Protein AF-U2MP42-F1 (afdb_monomer_lite)

Structure (mmCIF, N/CA/C/O backbone):
data_AF-U2MP42-F1
#
_entry.id   AF-U2MP42-F1
#
loop_
_atom_site.group_PDB
_atom_site.id
_atom_site.type_symbol
_atom_site.label_atom_id
_atom_site.label_alt_id
_atom_site.label_comp_id
_atom_site.label_asym_id
_atom_site.label_entity_id
_atom_site.label_seq_id
_atom_site.pdbx_PDB_ins_code
_atom_site.Cartn_x
_atom_site.Cartn_y
_atom_site.Cartn_z
_atom_site.occupancy
_atom_site.B_iso_or_equiv
_atom_site.auth_seq_id
_atom_site.auth_comp_id
_atom_site.auth_asym_id
_atom_site.auth_atom_id
_atom_site.pdbx_PDB_model_num
ATOM 1 N N . MET A 1 1 ? 14.021 7.647 -22.507 1.00 89.12 1 MET A N 1
ATOM 2 C CA . MET A 1 1 ? 13.792 8.432 -21.275 1.00 89.12 1 MET A CA 1
ATOM 3 C C . MET A 1 1 ? 13.560 7.487 -20.103 1.00 89.12 1 MET A C 1
ATOM 5 O O . MET A 1 1 ? 12.948 6.443 -20.308 1.00 89.12 1 MET A O 1
ATOM 9 N N . TYR A 1 2 ? 14.019 7.856 -18.906 1.00 93.12 2 TYR A N 1
ATOM 10 C CA . TYR A 1 2 ? 13.771 7.129 -17.659 1.00 93.12 2 TYR A CA 1
ATOM 11 C C . TYR A 1 2 ? 13.111 8.054 -16.634 1.00 93.12 2 TYR A C 1
ATOM 13 O O . TYR A 1 2 ? 13.477 9.223 -16.531 1.00 93.12 2 TYR A O 1
ATOM 21 N N . TYR A 1 3 ? 12.134 7.522 -15.907 1.00 93.00 3 TYR A N 1
ATOM 22 C CA . TYR A 1 3 ? 11.467 8.142 -14.769 1.00 93.00 3 TYR A CA 1
ATOM 23 C C . TYR A 1 3 ? 11.679 7.237 -13.557 1.00 93.00 3 TYR A C 1
ATOM 25 O O . TYR A 1 3 ? 11.257 6.083 -13.569 1.00 93.00 3 TYR A O 1
ATOM 33 N N . THR A 1 4 ? 12.334 7.746 -12.522 1.00 92.44 4 THR A N 1
ATOM 34 C CA . THR A 1 4 ? 12.726 6.968 -11.336 1.00 92.44 4 THR A CA 1
ATOM 35 C C . THR A 1 4 ? 11.978 7.383 -10.065 1.00 92.44 4 THR A C 1
ATOM 37 O O . THR A 1 4 ? 12.297 6.910 -8.978 1.00 92.44 4 THR A O 1
ATOM 40 N N . GLY A 1 5 ? 10.959 8.239 -10.180 1.00 88.69 5 GLY A N 1
ATOM 41 C CA . GLY A 1 5 ? 10.221 8.756 -9.028 1.00 88.69 5 GLY A CA 1
ATOM 42 C C . GLY A 1 5 ? 10.900 9.959 -8.364 1.00 88.69 5 GLY A C 1
ATOM 43 O O . GLY A 1 5 ? 11.731 10.639 -8.962 1.00 88.69 5 GLY A O 1
ATOM 44 N N . ALA A 1 6 ? 10.502 10.260 -7.126 1.00 82.00 6 ALA A N 1
ATOM 45 C CA . ALA A 1 6 ? 10.862 11.492 -6.414 1.00 82.00 6 ALA A CA 1
ATOM 46 C C . ALA A 1 6 ? 12.107 11.374 -5.509 1.00 82.00 6 ALA A C 1
ATOM 48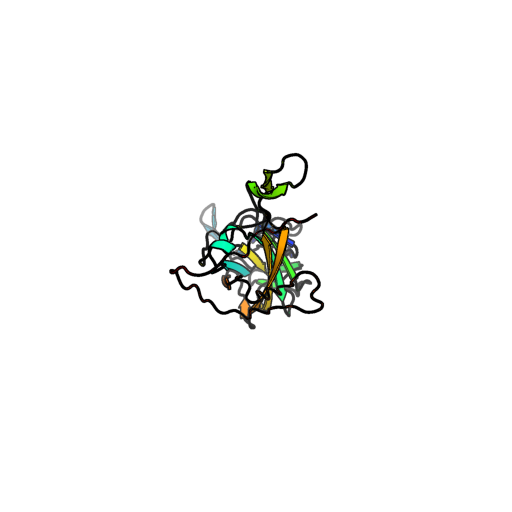 O O . ALA A 1 6 ? 12.610 12.389 -5.038 1.00 82.00 6 ALA A O 1
ATOM 49 N N . ASN A 1 7 ? 12.611 10.160 -5.258 1.00 70.06 7 ASN A N 1
ATOM 50 C CA . ASN A 1 7 ? 13.599 9.883 -4.202 1.00 70.06 7 ASN A CA 1
ATOM 51 C C . ASN A 1 7 ? 14.911 9.264 -4.721 1.00 70.06 7 ASN A C 1
ATOM 53 O O . ASN A 1 7 ? 15.544 8.468 -4.025 1.00 70.06 7 ASN A O 1
ATOM 57 N N . THR A 1 8 ? 15.322 9.583 -5.949 1.00 70.75 8 THR A N 1
ATOM 58 C CA . THR A 1 8 ? 16.456 8.911 -6.606 1.00 70.75 8 THR A CA 1
ATOM 59 C C . THR A 1 8 ? 17.540 9.900 -6.999 1.00 70.75 8 THR A C 1
ATOM 61 O O . THR A 1 8 ? 17.269 10.883 -7.683 1.00 70.75 8 THR A O 1
ATOM 64 N N . THR A 1 9 ? 18.779 9.622 -6.600 1.00 72.00 9 THR A N 1
ATOM 65 C CA . THR A 1 9 ? 19.959 10.433 -6.945 1.00 72.00 9 THR A CA 1
ATOM 66 C C . THR A 1 9 ? 20.636 9.988 -8.245 1.00 72.00 9 THR A C 1
ATOM 68 O O . THR A 1 9 ? 21.455 10.725 -8.786 1.00 72.00 9 THR A O 1
ATOM 71 N N . ASN A 1 10 ? 20.281 8.808 -8.762 1.00 79.38 10 ASN A N 1
ATOM 72 C CA . ASN A 1 10 ? 20.728 8.255 -10.039 1.00 79.38 10 ASN A CA 1
ATOM 73 C C . ASN A 1 10 ? 19.508 8.018 -10.945 1.00 79.38 10 ASN A C 1
ATOM 75 O O . ASN A 1 10 ? 18.503 7.476 -10.493 1.00 79.38 10 ASN A O 1
ATOM 79 N N . GLY A 1 11 ? 19.604 8.394 -12.223 1.00 83.06 11 GLY A N 1
ATOM 80 C CA . GLY A 1 11 ? 18.509 8.306 -13.198 1.00 83.06 11 GLY A CA 1
ATOM 81 C C . GLY A 1 11 ? 18.154 6.890 -13.669 1.00 83.06 11 GLY A C 1
ATOM 82 O O . GLY A 1 11 ? 17.308 6.748 -14.549 1.00 83.06 11 GLY A O 1
ATOM 83 N N . LEU A 1 12 ? 18.799 5.857 -13.118 1.00 91.06 12 LEU A N 1
ATOM 84 C CA . LEU A 1 12 ? 18.556 4.446 -13.437 1.00 91.06 12 LEU A CA 1
ATOM 85 C C . LEU A 1 12 ? 18.279 3.577 -12.207 1.00 91.06 12 LEU A C 1
ATOM 87 O O . LEU A 1 12 ? 18.045 2.385 -12.366 1.00 91.06 12 LEU A O 1
ATOM 91 N N . ASP A 1 13 ? 18.281 4.141 -11.000 1.00 91.31 13 ASP A N 1
ATOM 92 C CA . ASP A 1 13 ? 18.007 3.380 -9.782 1.00 91.31 13 ASP A CA 1
ATOM 93 C C . ASP A 1 13 ? 16.633 3.752 -9.248 1.00 91.31 13 ASP A C 1
ATOM 95 O O . ASP A 1 13 ? 16.300 4.928 -9.131 1.00 91.31 13 ASP A O 1
ATOM 99 N N . VAL A 1 14 ? 15.846 2.748 -8.881 1.00 94.88 14 VAL A N 1
ATOM 100 C CA . VAL A 1 14 ? 14.524 2.913 -8.276 1.00 94.88 14 VAL A CA 1
ATOM 101 C C . VAL A 1 14 ? 14.551 2.282 -6.899 1.00 94.88 14 VAL A C 1
ATOM 103 O O . VAL A 1 14 ? 15.024 1.160 -6.725 1.00 94.88 14 VAL A O 1
ATOM 106 N N . ASN A 1 15 ? 14.021 2.994 -5.911 1.00 95.75 15 ASN A N 1
ATOM 107 C CA . ASN A 1 15 ? 13.827 2.456 -4.575 1.00 95.75 15 ASN A CA 1
ATOM 108 C C . ASN A 1 15 ? 12.333 2.338 -4.279 1.00 95.75 15 ASN A C 1
ATOM 110 O O . ASN A 1 15 ? 11.656 3.347 -4.091 1.00 95.75 15 ASN A O 1
ATOM 114 N N . ILE A 1 16 ? 11.840 1.104 -4.202 1.00 97.94 16 ILE A N 1
ATOM 115 C CA . ILE A 1 16 ? 10.479 0.823 -3.748 1.00 97.94 16 ILE A CA 1
ATOM 116 C C . ILE A 1 16 ? 10.480 0.876 -2.226 1.00 97.94 16 ILE A C 1
ATOM 118 O O . ILE A 1 16 ? 11.173 0.099 -1.565 1.00 97.94 16 ILE A O 1
ATOM 122 N N . ALA A 1 17 ? 9.750 1.843 -1.675 1.00 97.94 17 ALA A N 1
ATOM 123 C CA . ALA A 1 17 ? 9.799 2.165 -0.260 1.00 97.94 17 ALA A CA 1
ATOM 124 C C . ALA A 1 17 ? 9.103 1.088 0.581 1.00 97.94 17 ALA A C 1
ATOM 126 O O . ALA A 1 17 ? 7.985 0.669 0.277 1.00 97.94 17 ALA A O 1
ATOM 127 N N . THR A 1 18 ? 9.746 0.694 1.682 1.00 98.62 18 THR A N 1
ATOM 128 C CA . THR A 1 18 ? 9.149 -0.182 2.703 1.00 98.62 18 THR A CA 1
ATOM 129 C C . THR A 1 18 ? 8.107 0.545 3.543 1.00 98.62 18 THR A C 1
ATOM 131 O O . THR A 1 18 ? 7.174 -0.080 4.030 1.00 98.62 18 THR A O 1
ATOM 134 N N . GLN A 1 19 ? 8.226 1.867 3.675 1.00 98.62 19 GLN A N 1
ATOM 135 C CA . GLN A 1 19 ? 7.255 2.718 4.351 1.00 98.62 19 GLN A CA 1
ATOM 136 C C . GLN A 1 19 ? 6.602 3.636 3.321 1.00 98.62 19 GLN A C 1
ATOM 138 O O . GLN A 1 19 ? 7.251 4.523 2.770 1.00 98.62 19 GLN A O 1
ATOM 143 N N . GLN A 1 20 ? 5.316 3.423 3.073 1.00 98.69 20 GLN A N 1
ATOM 144 C CA . GLN A 1 20 ? 4.499 4.231 2.172 1.00 98.69 20 GLN A CA 1
ATOM 145 C C . GLN A 1 20 ? 3.439 4.965 2.987 1.00 98.69 20 GLN A C 1
ATOM 147 O O . GLN A 1 20 ? 3.010 4.495 4.042 1.00 98.69 20 GLN A O 1
ATOM 152 N N . THR A 1 21 ? 3.026 6.142 2.528 1.00 98.50 21 THR A N 1
ATOM 153 C CA . THR A 1 21 ? 1.978 6.928 3.188 1.00 98.50 21 THR A CA 1
ATOM 154 C C . THR A 1 21 ? 1.025 7.458 2.141 1.00 98.50 21 THR A C 1
ATOM 156 O O . THR A 1 21 ? 1.458 8.140 1.218 1.00 98.50 21 THR A O 1
ATOM 159 N N . GLN A 1 22 ? -0.261 7.169 2.307 1.00 98.56 22 GLN A N 1
ATOM 160 C CA . GLN A 1 22 ? -1.318 7.737 1.485 1.00 98.56 22 GLN A CA 1
ATOM 161 C C . GLN A 1 22 ? -2.112 8.738 2.325 1.00 98.56 22 GLN A C 1
ATOM 163 O O . GLN A 1 22 ? -2.633 8.411 3.394 1.00 98.56 22 GLN A O 1
ATOM 168 N N . GLU A 1 23 ? -2.178 9.973 1.834 1.00 97.25 23 GLU A N 1
ATOM 169 C CA . GLU A 1 23 ? -2.745 11.107 2.571 1.00 97.25 23 GLU A CA 1
ATOM 170 C C . GLU A 1 23 ? -4.276 11.159 2.510 1.00 97.25 23 GLU A C 1
ATOM 172 O O . GLU A 1 23 ? -4.915 11.752 3.376 1.00 97.25 23 GLU A O 1
ATOM 177 N N . LYS A 1 24 ? -4.876 10.573 1.468 1.00 97.38 24 LYS A N 1
ATOM 178 C CA . LYS A 1 24 ? -6.325 10.579 1.238 1.00 97.38 24 LYS A CA 1
ATOM 179 C C . LYS A 1 24 ? -6.783 9.255 0.641 1.00 97.38 24 LYS A C 1
ATOM 181 O O . LYS A 1 24 ? -6.027 8.691 -0.146 1.00 97.38 24 LYS A O 1
ATOM 186 N N . PRO A 1 25 ? -8.000 8.781 0.940 1.00 97.56 25 PRO A N 1
ATOM 187 C CA . PRO A 1 25 ? -8.586 7.658 0.220 1.00 97.56 25 PRO A CA 1
ATOM 188 C C . PRO A 1 25 ? -8.602 7.902 -1.294 1.00 97.56 25 PRO A C 1
ATOM 190 O O . PRO A 1 25 ? -8.750 9.043 -1.733 1.00 97.56 25 PRO A O 1
ATOM 193 N N . ASN A 1 26 ? -8.450 6.832 -2.074 1.00 97.50 26 ASN A N 1
ATOM 194 C CA . ASN A 1 26 ? -8.481 6.857 -3.537 1.00 97.50 26 ASN A CA 1
ATOM 195 C C . ASN A 1 26 ? -7.522 7.889 -4.181 1.00 97.50 26 ASN A C 1
ATOM 197 O O . ASN A 1 26 ? -7.896 8.622 -5.095 1.00 97.50 26 ASN A O 1
ATOM 201 N N . ASP A 1 27 ? -6.288 7.984 -3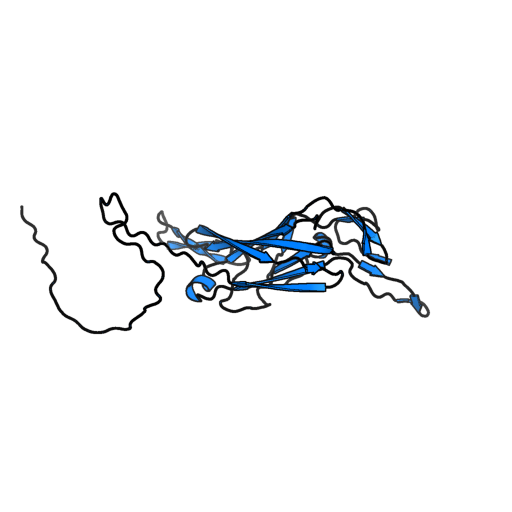.678 1.00 96.56 27 ASP A N 1
ATOM 202 C CA . ASP A 1 27 ? -5.289 8.955 -4.141 1.00 96.56 27 ASP A CA 1
ATOM 203 C C . ASP A 1 27 ? -3.937 8.272 -4.378 1.00 96.56 27 ASP A C 1
ATOM 205 O O . ASP A 1 27 ? -3.483 7.461 -3.572 1.00 96.56 27 ASP A O 1
ATOM 209 N N . THR A 1 28 ? -3.282 8.620 -5.485 1.00 95.69 28 THR A N 1
ATOM 210 C CA . THR A 1 28 ? -2.024 8.004 -5.934 1.00 95.69 28 THR A CA 1
ATOM 211 C C . THR A 1 28 ? -0.830 8.957 -5.858 1.00 95.69 28 THR A C 1
ATOM 213 O O . THR A 1 28 ? 0.248 8.642 -6.358 1.00 95.69 28 THR A O 1
ATOM 216 N N . LYS A 1 29 ? -0.949 10.124 -5.205 1.00 97.06 29 LYS A N 1
ATOM 217 C CA . LYS A 1 29 ? 0.129 11.136 -5.181 1.00 97.06 29 LYS A CA 1
ATOM 218 C C . LYS A 1 29 ? 1.423 10.633 -4.553 1.00 97.06 29 LYS A C 1
ATOM 220 O O . LYS A 1 29 ? 2.499 11.131 -4.874 1.00 97.06 29 LYS A O 1
ATOM 225 N N . HIS A 1 30 ? 1.330 9.640 -3.673 1.00 97.38 30 HIS A N 1
ATOM 226 C CA . HIS A 1 30 ? 2.489 9.024 -3.034 1.00 97.38 30 HIS A CA 1
ATOM 227 C C . HIS A 1 30 ? 3.267 8.071 -3.955 1.00 97.38 30 HIS A C 1
ATOM 229 O O . HIS A 1 30 ? 4.337 7.607 -3.568 1.00 97.38 30 HIS A O 1
ATOM 235 N N . PHE A 1 31 ? 2.775 7.758 -5.158 1.00 97.69 31 PHE A N 1
ATOM 236 C CA . PHE A 1 31 ? 3.388 6.760 -6.043 1.00 97.69 31 PHE A CA 1
ATOM 237 C C . PHE A 1 31 ? 4.842 7.104 -6.359 1.00 97.69 31 PHE A C 1
ATOM 239 O O . PHE A 1 31 ? 5.730 6.278 -6.139 1.00 97.69 31 PHE A O 1
ATOM 246 N N . GLY A 1 32 ? 5.107 8.354 -6.748 1.00 95.81 32 GLY A N 1
ATOM 247 C CA . GLY A 1 32 ? 6.459 8.814 -7.062 1.00 95.81 32 GLY A CA 1
ATOM 248 C C . GLY A 1 32 ? 7.439 8.697 -5.889 1.00 95.81 32 GLY A C 1
ATOM 249 O O . GLY A 1 32 ? 8.608 8.387 -6.102 1.00 95.81 32 GLY A O 1
ATOM 250 N N . THR A 1 33 ? 6.996 8.897 -4.643 1.00 96.56 33 THR A N 1
ATOM 251 C CA . THR A 1 33 ? 7.851 8.718 -3.451 1.00 96.56 33 THR A CA 1
ATOM 252 C C . THR A 1 33 ? 7.938 7.262 -2.991 1.00 96.56 33 THR A C 1
ATOM 254 O O 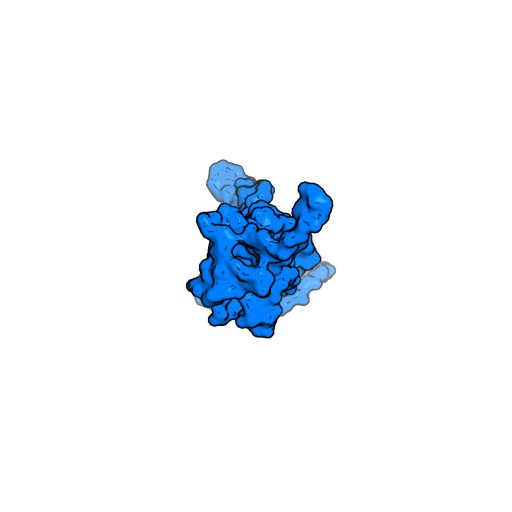. THR A 1 33 ? 8.890 6.898 -2.301 1.00 96.56 33 THR A O 1
ATOM 257 N N . SER A 1 34 ? 6.972 6.431 -3.390 1.00 97.88 34 SER A N 1
ATOM 258 C CA . SER A 1 34 ? 6.838 5.026 -2.989 1.00 97.88 34 SER A CA 1
ATOM 259 C C . SER A 1 34 ? 7.574 4.044 -3.902 1.00 97.88 34 SER A C 1
ATOM 261 O O . SER A 1 34 ? 7.717 2.878 -3.539 1.00 97.88 34 SER A O 1
ATOM 263 N N . GLY A 1 35 ? 8.070 4.504 -5.052 1.00 96.44 35 GLY A N 1
ATOM 264 C CA . GLY A 1 35 ? 8.853 3.696 -5.993 1.00 96.44 35 GLY A CA 1
ATOM 265 C C . GLY A 1 35 ? 8.215 3.520 -7.364 1.00 96.44 35 GLY A C 1
ATOM 266 O O . GLY A 1 35 ? 8.608 2.618 -8.105 1.00 96.44 35 GLY A O 1
ATOM 267 N N . ASP A 1 36 ? 7.227 4.347 -7.707 1.00 97.19 36 ASP A N 1
ATOM 268 C CA . ASP A 1 36 ? 6.755 4.417 -9.079 1.00 97.19 36 ASP A CA 1
ATOM 269 C C . ASP A 1 36 ? 7.878 4.869 -10.015 1.00 97.19 36 ASP A C 1
ATOM 271 O O . ASP A 1 36 ? 8.681 5.750 -9.704 1.00 97.19 36 ASP A O 1
ATOM 275 N N . CYS A 1 37 ? 7.943 4.214 -11.163 1.00 96.12 37 CYS A N 1
ATOM 276 C CA . CYS A 1 37 ? 9.005 4.378 -12.132 1.00 96.12 37 CYS A CA 1
ATOM 277 C C . CYS A 1 37 ? 8.518 3.957 -13.513 1.00 96.12 37 CYS A C 1
ATOM 279 O O . CYS A 1 37 ? 7.562 3.194 -13.646 1.00 96.12 37 CYS A O 1
ATOM 281 N N . GLY A 1 38 ? 9.202 4.418 -14.553 1.00 96.31 38 GLY A N 1
ATOM 282 C CA . GLY A 1 38 ? 8.848 4.106 -15.925 1.00 96.31 38 GLY A CA 1
ATOM 283 C C . GLY A 1 38 ? 9.991 4.337 -16.897 1.00 96.31 38 GLY A C 1
ATOM 284 O O . GLY A 1 38 ? 10.915 5.107 -16.645 1.00 96.31 38 GLY A O 1
ATOM 285 N N . ALA A 1 39 ? 9.911 3.679 -18.043 1.00 95.62 39 ALA A N 1
ATOM 286 C CA . ALA A 1 39 ? 10.860 3.867 -19.128 1.00 95.62 39 ALA A CA 1
ATOM 287 C C . ALA A 1 39 ? 10.107 4.072 -20.442 1.00 95.62 39 ALA A C 1
ATOM 289 O O . ALA A 1 39 ? 9.022 3.523 -20.643 1.00 95.62 39 ALA A O 1
ATOM 290 N N . ALA A 1 40 ? 10.685 4.878 -21.326 1.00 94.94 40 ALA A N 1
ATOM 291 C CA . ALA A 1 40 ? 10.099 5.195 -22.620 1.00 94.94 40 ALA A CA 1
ATOM 292 C C . ALA A 1 40 ? 11.164 5.236 -23.714 1.00 94.94 40 ALA A C 1
ATOM 294 O O . ALA A 1 40 ? 12.276 5.735 -23.495 1.00 94.94 40 ALA A O 1
ATOM 295 N N . ILE A 1 41 ? 10.790 4.781 -24.909 1.00 93.56 41 ILE A N 1
ATOM 296 C CA . ILE A 1 41 ? 11.519 5.089 -26.139 1.00 93.56 41 ILE A CA 1
ATOM 297 C C . ILE A 1 41 ? 11.009 6.445 -26.630 1.00 93.56 41 ILE A C 1
ATOM 299 O O . ILE A 1 41 ? 9.806 6.696 -26.648 1.00 93.56 41 ILE A O 1
ATOM 303 N N . THR A 1 42 ? 11.936 7.341 -26.953 1.00 91.56 42 THR A N 1
ATOM 304 C CA . THR A 1 42 ? 11.632 8.713 -27.364 1.00 91.56 42 THR A CA 1
ATOM 305 C C . THR A 1 42 ? 11.837 8.843 -28.868 1.00 91.56 42 THR A C 1
ATOM 307 O O . THR A 1 42 ? 12.880 8.432 -29.378 1.00 91.56 42 THR A O 1
ATOM 310 N N . HIS A 1 43 ? 10.875 9.440 -29.569 1.00 91.94 43 HIS A N 1
ATOM 311 C CA . HIS A 1 43 ? 10.918 9.650 -31.015 1.00 91.94 43 HIS A CA 1
ATOM 312 C C . HIS A 1 43 ? 10.851 11.145 -31.339 1.00 91.94 43 HIS A C 1
ATOM 314 O O . HIS A 1 43 ? 10.093 11.891 -30.723 1.00 91.94 43 HIS A O 1
ATOM 320 N N . LYS A 1 44 ? 11.659 11.599 -32.302 1.00 93.12 44 LYS A N 1
ATOM 321 C CA . LYS A 1 44 ? 11.615 12.982 -32.792 1.00 93.12 44 LYS A CA 1
ATOM 322 C C . LYS A 1 44 ? 10.479 13.125 -33.805 1.00 93.12 44 LYS A C 1
ATOM 324 O O . LYS A 1 44 ? 10.478 12.424 -34.814 1.00 93.12 44 LYS A O 1
ATOM 329 N N . VAL A 1 45 ? 9.574 14.067 -33.565 1.00 93.88 45 VAL A N 1
ATOM 330 C CA . VAL A 1 45 ? 8.458 14.409 -34.454 1.00 93.88 45 VAL A CA 1
ATOM 331 C C . VAL A 1 45 ? 8.563 15.896 -34.786 1.00 93.88 45 VAL A C 1
ATOM 333 O O . VAL A 1 45 ? 8.273 16.768 -33.967 1.00 93.88 45 VAL A O 1
ATOM 336 N N . GLY A 1 46 ? 9.081 16.205 -35.979 1.00 93.12 46 GLY A N 1
ATOM 337 C CA . GLY A 1 46 ? 9.410 17.579 -36.370 1.00 93.12 46 GLY A CA 1
ATOM 338 C C . GLY A 1 46 ? 10.431 18.217 -35.417 1.00 93.12 46 GLY A C 1
ATOM 339 O O . GLY A 1 46 ? 11.568 17.752 -35.321 1.00 93.12 46 GLY A O 1
ATOM 340 N N . ASN A 1 47 ? 10.013 19.269 -34.705 1.00 93.81 47 ASN A N 1
ATOM 341 C CA . ASN A 1 47 ? 10.821 19.977 -33.699 1.00 93.81 47 ASN A CA 1
ATOM 342 C C . ASN A 1 47 ? 10.524 19.541 -32.251 1.00 93.81 47 ASN A C 1
ATOM 344 O O . ASN A 1 47 ? 11.026 20.162 -31.318 1.00 93.81 47 ASN A O 1
ATOM 348 N N . GLN A 1 48 ? 9.708 18.503 -32.054 1.00 93.31 48 GLN A N 1
ATOM 349 C CA . GLN A 1 48 ? 9.321 17.993 -30.739 1.00 93.31 48 GLN A CA 1
ATOM 350 C C . GLN A 1 48 ? 9.842 16.569 -30.523 1.00 93.31 48 GLN A C 1
ATOM 352 O O . GLN A 1 48 ? 10.237 15.875 -31.465 1.00 93.31 48 GLN A O 1
ATOM 357 N N . PHE A 1 49 ? 9.844 16.140 -29.264 1.00 92.31 49 PHE A N 1
ATOM 358 C CA . PHE A 1 49 ? 10.088 14.758 -28.877 1.00 92.31 49 PHE A CA 1
ATOM 359 C C . PHE A 1 49 ? 8.825 14.196 -28.239 1.00 92.31 49 PHE A C 1
ATOM 361 O O . PHE A 1 49 ? 8.310 14.765 -27.281 1.00 92.31 49 PHE A O 1
ATOM 368 N N . GLU A 1 50 ? 8.366 13.063 -28.750 1.00 94.38 50 GLU A N 1
ATOM 369 C CA . GLU A 1 50 ? 7.233 12.323 -28.213 1.00 94.38 50 GLU A CA 1
ATOM 370 C C . GLU A 1 50 ? 7.729 11.048 -27.535 1.00 94.38 50 GLU A C 1
ATOM 372 O O . GLU A 1 50 ? 8.699 10.414 -27.967 1.00 94.38 50 GLU A O 1
ATOM 377 N N . PHE A 1 51 ? 7.076 10.676 -26.440 1.00 93.56 51 PHE A N 1
ATOM 378 C CA . PHE A 1 51 ? 7.345 9.438 -25.729 1.00 93.56 51 PHE A CA 1
ATOM 379 C C . PHE A 1 51 ? 6.089 8.979 -24.993 1.00 93.56 51 PHE A C 1
ATOM 381 O O . PHE A 1 51 ? 5.300 9.791 -24.516 1.00 93.56 51 PHE A O 1
ATOM 388 N N . GLU A 1 52 ? 5.946 7.666 -24.845 1.00 93.44 52 GLU A N 1
ATOM 389 C CA . GLU A 1 52 ? 4.935 7.066 -23.981 1.00 93.44 52 GLU A CA 1
ATOM 390 C C . GLU A 1 52 ? 5.636 6.408 -22.794 1.00 93.44 52 GLU A C 1
ATOM 392 O O . GLU A 1 52 ? 6.438 5.483 -22.961 1.00 93.44 52 GLU A O 1
ATOM 397 N N . LEU A 1 53 ? 5.361 6.899 -21.586 1.00 93.50 53 LEU A N 1
ATOM 398 C CA . LEU A 1 53 ? 5.946 6.333 -20.380 1.00 93.50 53 LEU A CA 1
ATOM 399 C C . LEU A 1 53 ? 5.253 5.016 -20.027 1.00 93.50 53 LEU A C 1
ATOM 401 O O . LEU A 1 53 ? 4.068 4.995 -19.705 1.00 93.50 53 LEU A O 1
ATOM 405 N N . LYS A 1 54 ? 6.003 3.911 -20.050 1.00 95.56 54 LYS A N 1
ATOM 406 C CA . LYS A 1 54 ? 5.528 2.618 -19.550 1.00 95.56 54 LYS A CA 1
ATOM 407 C C . LYS A 1 54 ? 6.002 2.440 -18.116 1.00 95.56 54 LYS A C 1
ATOM 409 O O . LYS A 1 54 ? 7.211 2.315 -17.893 1.00 95.56 54 LYS A O 1
ATOM 414 N N . HIS A 1 55 ? 5.068 2.406 -17.166 1.00 96.62 55 HIS A N 1
ATOM 415 C CA . HIS A 1 55 ? 5.408 2.162 -15.769 1.00 96.62 55 HIS A CA 1
ATOM 416 C C . HIS A 1 55 ? 6.014 0.768 -15.579 1.00 96.62 55 HIS A C 1
ATOM 418 O O . HIS A 1 55 ? 5.636 -0.191 -16.255 1.00 96.62 55 HIS A O 1
ATOM 424 N N . LYS A 1 56 ? 6.991 0.660 -14.679 1.00 97.56 56 LYS A N 1
ATOM 425 C CA . LYS A 1 56 ? 7.745 -0.573 -14.417 1.00 97.56 56 LYS A CA 1
ATOM 426 C C . LYS A 1 56 ? 7.521 -1.144 -13.016 1.00 97.56 56 LYS A C 1
ATOM 428 O O . LYS A 1 56 ? 7.992 -2.245 -12.754 1.00 97.56 56 LYS A O 1
ATOM 433 N N . ALA A 1 57 ? 6.769 -0.453 -12.161 1.00 97.75 57 ALA A N 1
ATOM 434 C CA . ALA A 1 57 ? 6.291 -0.975 -10.883 1.00 97.75 57 ALA A CA 1
ATOM 435 C C . ALA A 1 57 ? 4.945 -1.715 -11.032 1.00 97.75 57 ALA A C 1
ATOM 437 O O . ALA A 1 57 ? 4.293 -1.631 -12.075 1.00 97.75 57 ALA A O 1
ATOM 438 N N . SER A 1 58 ? 4.538 -2.445 -9.991 1.00 98.62 58 SER A N 1
ATOM 439 C CA . SER A 1 58 ? 3.203 -3.045 -9.859 1.00 98.62 58 SER A CA 1
ATOM 440 C C . SER A 1 58 ? 2.452 -2.380 -8.704 1.00 98.62 58 SER A C 1
ATOM 442 O O . SER A 1 58 ? 3.076 -1.926 -7.745 1.00 98.62 58 SER A O 1
ATOM 444 N N . TYR A 1 59 ? 1.119 -2.356 -8.755 1.00 98.81 59 TYR A N 1
ATOM 445 C CA . TYR A 1 59 ? 0.301 -1.659 -7.760 1.00 98.81 59 TYR A CA 1
ATOM 446 C C . TYR A 1 59 ? -0.765 -2.574 -7.166 1.00 98.81 59 TYR A C 1
ATOM 448 O O . TYR A 1 59 ? -1.415 -3.344 -7.874 1.00 98.81 59 TYR A O 1
ATOM 456 N N . LEU A 1 60 ? -0.970 -2.470 -5.859 1.00 98.88 60 LEU A N 1
ATOM 457 C CA . LEU A 1 60 ? -2.064 -3.117 -5.143 1.00 98.88 60 LEU A CA 1
ATOM 458 C C . LEU A 1 60 ? -3.126 -2.068 -4.815 1.00 98.88 60 LEU A C 1
ATOM 460 O O . LEU A 1 60 ? -2.778 -0.997 -4.327 1.00 98.88 60 LEU A O 1
ATOM 464 N N . CYS A 1 61 ? -4.394 -2.382 -5.066 1.00 98.75 61 CYS A N 1
ATOM 465 C CA . CYS A 1 61 ? -5.553 -1.559 -4.733 1.00 98.75 61 CYS A CA 1
ATOM 466 C C . CYS A 1 61 ? -6.384 -2.297 -3.681 1.00 98.75 61 CYS A C 1
ATOM 468 O O . CYS A 1 61 ? -7.026 -3.308 -3.961 1.00 98.75 61 CYS A O 1
ATOM 470 N N . PHE A 1 62 ? -6.339 -1.839 -2.437 1.00 98.81 62 PHE A N 1
ATOM 471 C CA . PHE A 1 62 ? -7.081 -2.447 -1.343 1.00 98.81 62 PHE A CA 1
ATOM 472 C C . PHE A 1 62 ? -8.469 -1.832 -1.245 1.00 98.81 62 PHE A C 1
ATOM 474 O O . PHE A 1 62 ? -8.611 -0.620 -1.102 1.00 98.81 62 PHE A O 1
ATOM 481 N N . LEU A 1 63 ? -9.477 -2.699 -1.243 1.00 98.06 63 LEU A N 1
ATOM 482 C CA . LEU A 1 63 ? -10.888 -2.345 -1.164 1.00 98.06 63 LEU A CA 1
ATOM 483 C C . LEU A 1 63 ? -11.500 -2.969 0.107 1.00 98.06 63 LEU A C 1
ATOM 485 O O . LEU A 1 63 ? -12.161 -4.017 0.035 1.00 98.06 63 LEU A O 1
ATOM 489 N N . PRO A 1 64 ? -11.208 -2.403 1.296 1.00 96.94 64 PRO A N 1
ATOM 490 C CA . PRO A 1 64 ? -11.723 -2.910 2.561 1.00 96.94 64 PRO A CA 1
ATOM 491 C C . PRO A 1 64 ? -13.208 -2.570 2.740 1.00 96.94 64 PRO A C 1
ATOM 493 O O . PRO A 1 64 ? -13.671 -1.503 2.347 1.00 96.94 64 PRO A O 1
ATOM 496 N N . ARG A 1 65 ? -13.952 -3.466 3.392 1.00 96.50 65 ARG A N 1
ATOM 497 C CA . ARG A 1 65 ? -15.342 -3.239 3.818 1.00 96.50 65 ARG A CA 1
ATOM 498 C C . ARG A 1 65 ? -15.646 -3.922 5.143 1.00 96.50 65 ARG A C 1
ATOM 500 O O . ARG A 1 65 ? -15.045 -4.948 5.447 1.00 96.50 65 ARG A O 1
ATOM 507 N N . ILE A 1 66 ? -16.634 -3.430 5.883 1.00 95.12 66 ILE A N 1
ATOM 508 C CA . ILE A 1 66 ? -17.175 -4.079 7.089 1.00 95.12 66 ILE A CA 1
ATOM 509 C C . ILE A 1 66 ? -18.682 -4.276 6.899 1.00 95.12 66 ILE A C 1
ATOM 511 O O . ILE A 1 66 ? -19.443 -3.324 6.947 1.00 95.12 66 ILE A O 1
ATOM 515 N N . THR A 1 67 ? -19.157 -5.507 6.706 1.00 92.81 67 THR A N 1
ATOM 516 C CA . THR A 1 67 ? -20.580 -5.779 6.410 1.00 92.81 67 THR A CA 1
ATOM 517 C C . THR A 1 67 ? -21.546 -5.328 7.496 1.00 92.81 67 THR A C 1
ATOM 519 O O . THR A 1 67 ? -22.698 -5.034 7.191 1.00 92.81 67 THR A O 1
ATOM 522 N N . ASN A 1 68 ? -21.108 -5.272 8.756 1.00 90.12 68 ASN A N 1
ATOM 523 C CA . ASN A 1 68 ? -21.914 -4.679 9.816 1.00 90.12 68 ASN A CA 1
ATOM 524 C C . ASN A 1 68 ? -21.869 -3.148 9.685 1.00 90.12 68 ASN A C 1
ATOM 526 O O . ASN A 1 68 ? -20.875 -2.525 10.047 1.00 90.12 68 ASN A O 1
ATOM 530 N N . ALA A 1 69 ? -22.950 -2.547 9.184 1.00 90.19 69 ALA A N 1
ATOM 531 C CA . ALA A 1 69 ? -23.010 -1.111 8.915 1.00 90.19 69 ALA A CA 1
ATOM 532 C C . ALA A 1 69 ? -22.791 -0.234 10.162 1.00 90.19 69 ALA A C 1
ATOM 534 O O . ALA A 1 69 ? -22.153 0.809 10.054 1.00 90.19 69 ALA A O 1
ATOM 535 N N . ALA A 1 70 ? -23.264 -0.672 11.334 1.00 87.31 70 ALA A N 1
ATOM 536 C CA . ALA A 1 70 ? -23.073 0.057 12.587 1.00 87.31 70 ALA A CA 1
ATOM 537 C C . ALA A 1 70 ? -21.610 0.029 13.055 1.00 87.31 70 ALA A C 1
ATOM 539 O O . ALA A 1 70 ? -21.129 0.987 13.649 1.00 87.31 70 ALA A O 1
ATOM 540 N N . LEU A 1 71 ? -20.886 -1.058 12.772 1.00 87.81 71 LEU A N 1
ATOM 541 C CA . LEU A 1 71 ? -19.450 -1.118 13.031 1.00 87.81 71 LEU A CA 1
ATOM 542 C C . LEU A 1 71 ? -18.661 -0.309 11.995 1.00 87.81 71 LEU A C 1
ATOM 544 O O . LEU A 1 71 ? -17.728 0.401 12.354 1.00 87.81 71 LEU A O 1
ATOM 548 N N . ALA A 1 72 ? -19.040 -0.405 10.719 1.00 90.56 72 ALA A N 1
ATOM 549 C CA . ALA A 1 72 ? -18.357 0.269 9.618 1.00 90.56 72 ALA A CA 1
ATOM 550 C C . ALA A 1 72 ? -18.263 1.788 9.832 1.00 90.56 72 ALA A C 1
ATOM 552 O O . ALA A 1 72 ? -17.210 2.372 9.603 1.00 90.56 72 ALA A O 1
ATOM 553 N N . SER A 1 73 ? -19.323 2.419 10.351 1.00 89.69 73 SER A N 1
ATOM 554 C CA . SER A 1 73 ? -19.340 3.865 10.609 1.00 89.69 73 SER A CA 1
ATOM 555 C C . SER A 1 73 ? -18.361 4.332 11.691 1.00 89.69 73 SER A C 1
ATOM 557 O O . SER A 1 73 ? -18.073 5.524 11.761 1.00 89.69 73 SER A O 1
ATOM 559 N N . ASN A 1 74 ? -17.866 3.421 12.534 1.00 91.19 74 ASN A N 1
ATOM 560 C CA . ASN A 1 74 ? -17.06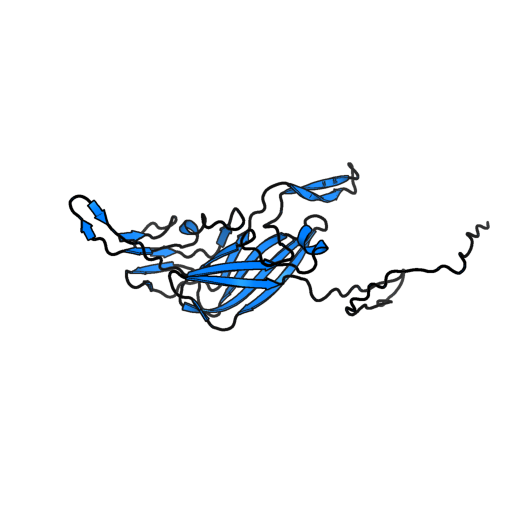9 3.755 13.717 1.00 91.19 74 ASN A CA 1
ATOM 561 C C . ASN A 1 74 ? -15.608 3.311 13.596 1.00 91.19 74 ASN A C 1
ATOM 563 O O . ASN A 1 74 ? -14.791 3.668 14.437 1.00 91.19 74 ASN A O 1
ATOM 567 N N . VAL A 1 75 ? -15.263 2.526 12.576 1.00 95.00 75 VAL A N 1
ATOM 568 C CA . VAL A 1 75 ? -13.952 1.885 12.458 1.00 95.00 75 VAL A CA 1
ATOM 569 C C . VAL A 1 75 ? -13.188 2.437 11.263 1.00 95.00 75 VAL A C 1
ATOM 571 O O . VAL A 1 75 ? -13.713 2.561 10.159 1.00 95.00 75 VAL A O 1
ATOM 574 N N . PHE A 1 76 ? -11.906 2.714 11.482 1.00 97.69 76 PHE A N 1
ATOM 575 C CA . PHE A 1 76 ? -11.020 3.310 10.491 1.00 97.69 76 PHE A CA 1
ATOM 576 C C . PHE A 1 76 ? -9.845 2.388 10.186 1.00 97.69 76 PHE A C 1
ATOM 578 O O . PHE A 1 76 ? -9.276 1.766 11.082 1.00 97.69 76 PHE A O 1
ATOM 585 N N . LEU A 1 77 ? -9.443 2.340 8.918 1.00 98.31 77 LEU A N 1
ATOM 586 C CA . LEU A 1 77 ? -8.232 1.669 8.466 1.00 98.31 77 LEU A CA 1
ATOM 587 C C . LEU A 1 77 ? -7.029 2.580 8.723 1.00 98.31 77 LEU A C 1
ATOM 589 O O . LEU A 1 77 ? -6.913 3.627 8.090 1.00 98.31 77 LEU A O 1
ATOM 593 N N . THR A 1 78 ? -6.124 2.179 9.613 1.00 98.44 78 THR A N 1
ATOM 594 C CA . THR A 1 78 ? -4.976 3.001 10.064 1.00 98.44 78 THR A CA 1
ATOM 595 C C . THR A 1 78 ? -3.664 2.662 9.357 1.00 98.44 78 THR A C 1
ATOM 597 O O . THR A 1 78 ? -2.815 3.530 9.139 1.00 98.44 78 THR A O 1
ATOM 600 N N . LYS A 1 79 ? -3.482 1.387 9.001 1.00 98.44 79 LYS A N 1
ATOM 601 C CA . LYS A 1 79 ? -2.362 0.917 8.185 1.00 98.44 79 LYS A CA 1
ATOM 602 C C . LYS A 1 79 ? -2.659 -0.438 7.550 1.00 98.44 79 LYS A C 1
ATOM 604 O O . LYS A 1 79 ? -3.457 -1.221 8.069 1.00 98.44 79 LYS A O 1
ATOM 609 N N . ILE A 1 80 ? -1.951 -0.728 6.466 1.00 98.88 80 ILE A N 1
ATOM 610 C CA . ILE A 1 80 ? -1.907 -2.038 5.815 1.00 98.88 80 ILE A CA 1
ATOM 611 C C . ILE A 1 80 ? -0.456 -2.506 5.803 1.00 98.88 80 ILE A C 1
ATOM 613 O O . ILE A 1 80 ? 0.418 -1.783 5.328 1.00 98.88 80 ILE A O 1
ATOM 617 N N . VAL A 1 81 ? -0.194 -3.709 6.307 1.00 98.88 81 VAL A N 1
ATOM 618 C CA . VAL A 1 81 ? 1.126 -4.346 6.216 1.00 98.88 81 VAL A CA 1
ATOM 619 C C . VAL A 1 81 ? 1.035 -5.500 5.229 1.00 98.88 81 VAL A C 1
ATOM 621 O O . VAL A 1 81 ? 0.237 -6.415 5.416 1.00 98.88 81 VAL A O 1
ATOM 624 N N . VAL A 1 82 ? 1.840 -5.456 4.170 1.00 98.94 82 VAL A N 1
ATOM 625 C CA . VAL A 1 82 ? 1.928 -6.523 3.169 1.00 98.94 82 VAL A CA 1
ATOM 626 C C . VAL A 1 82 ? 3.249 -7.243 3.330 1.00 98.94 82 VAL A C 1
ATOM 628 O O . VAL A 1 82 ? 4.306 -6.628 3.228 1.00 98.94 82 VAL A O 1
ATOM 631 N N . LYS A 1 83 ? 3.178 -8.556 3.530 1.00 98.81 83 LYS A N 1
ATOM 632 C CA . LYS A 1 83 ? 4.313 -9.478 3.585 1.00 98.81 83 LYS A CA 1
ATOM 633 C C . LYS A 1 83 ? 4.295 -10.382 2.363 1.00 98.81 83 LYS A C 1
ATOM 635 O O . LYS A 1 83 ? 3.228 -10.846 1.960 1.00 98.81 83 LYS A O 1
ATOM 640 N N . SER A 1 84 ? 5.466 -10.673 1.813 1.00 98.62 84 SER A N 1
ATOM 641 C CA . SER A 1 84 ? 5.650 -11.568 0.671 1.00 98.62 84 SER A CA 1
ATOM 642 C C . SER A 1 84 ? 6.646 -12.685 0.982 1.00 98.62 84 SER A C 1
ATOM 644 O O . SER A 1 84 ? 7.505 -12.570 1.857 1.00 98.62 84 SER A O 1
ATOM 646 N N . ASN A 1 85 ? 6.549 -13.791 0.247 1.00 97.94 85 ASN A N 1
ATOM 647 C CA . ASN A 1 85 ? 7.557 -14.851 0.274 1.00 97.94 85 ASN A CA 1
ATOM 648 C C . ASN A 1 85 ? 8.888 -14.425 -0.388 1.00 97.94 85 ASN A C 1
ATOM 650 O O . ASN A 1 85 ? 9.954 -14.926 -0.007 1.00 97.94 85 ASN A O 1
ATOM 654 N N . HIS A 1 86 ? 8.847 -13.461 -1.311 1.00 97.88 86 HIS A N 1
ATOM 655 C CA . HIS A 1 86 ? 10.014 -12.860 -1.966 1.00 97.88 86 HIS A CA 1
ATOM 656 C C . HIS A 1 86 ? 10.121 -11.363 -1.664 1.00 97.88 86 HIS A C 1
ATOM 658 O O . HIS A 1 86 ? 9.230 -10.768 -1.059 1.00 97.88 86 HIS A O 1
ATOM 664 N N . ASN A 1 87 ? 11.240 -10.753 -2.052 1.00 98.62 87 ASN A N 1
ATOM 665 C CA . ASN A 1 87 ? 11.406 -9.314 -1.911 1.00 98.62 87 ASN A CA 1
ATOM 666 C C . ASN A 1 87 ? 10.411 -8.584 -2.827 1.00 98.62 87 ASN A C 1
ATOM 668 O O . ASN A 1 87 ? 10.259 -8.920 -3.998 1.00 98.62 87 ASN A O 1
ATOM 672 N N . ILE A 1 88 ? 9.728 -7.593 -2.263 1.00 98.50 88 ILE A N 1
ATOM 673 C CA . ILE A 1 88 ? 8.737 -6.734 -2.928 1.00 98.50 88 ILE A CA 1
ATOM 674 C C . ILE A 1 88 ? 9.113 -5.251 -2.838 1.00 98.50 88 ILE A C 1
ATOM 676 O O . ILE A 1 88 ? 8.449 -4.412 -3.439 1.00 98.50 88 ILE A O 1
ATOM 680 N N . ALA A 1 89 ? 10.179 -4.924 -2.105 1.00 98.50 89 ALA A N 1
ATOM 681 C CA . ALA A 1 89 ? 10.683 -3.572 -1.901 1.00 98.50 89 ALA A CA 1
ATOM 682 C C . ALA A 1 89 ? 12.220 -3.542 -1.849 1.00 98.50 89 ALA A C 1
ATOM 684 O O . ALA A 1 89 ? 12.887 -4.583 -1.790 1.00 98.50 89 ALA A O 1
ATOM 685 N N . GLY A 1 90 ? 12.774 -2.332 -1.883 1.00 96.75 90 GLY A N 1
ATOM 686 C CA . GLY A 1 90 ? 14.209 -2.074 -1.921 1.00 96.75 90 GLY A CA 1
ATOM 687 C C . GLY A 1 90 ? 14.674 -1.467 -3.239 1.00 96.75 90 GLY A C 1
ATOM 688 O O . GLY A 1 90 ? 13.880 -0.928 -4.013 1.00 96.75 90 GLY A O 1
ATOM 689 N N . LYS A 1 91 ? 15.985 -1.551 -3.476 1.00 95.31 91 LYS A N 1
ATOM 690 C CA . LYS A 1 91 ? 16.642 -0.983 -4.657 1.00 95.31 91 LYS A CA 1
ATOM 691 C C . LYS A 1 91 ? 16.593 -1.937 -5.850 1.00 95.31 91 LYS A C 1
ATOM 693 O O . LYS A 1 91 ? 16.934 -3.111 -5.713 1.00 95.31 91 LYS A O 1
ATOM 698 N N . TYR A 1 92 ? 16.254 -1.391 -7.010 1.00 96.12 92 TYR A N 1
ATOM 699 C CA . TYR A 1 92 ? 16.244 -2.062 -8.306 1.00 96.12 92 TYR A CA 1
ATOM 700 C C . TYR A 1 92 ? 16.871 -1.154 -9.366 1.00 96.12 92 TYR A C 1
ATOM 702 O O . TYR A 1 92 ? 16.725 0.066 -9.304 1.00 96.12 92 TYR A O 1
ATOM 710 N N . GLY A 1 93 ? 17.524 -1.750 -10.360 1.00 96.19 93 GLY A N 1
ATOM 711 C CA . GLY A 1 93 ? 17.913 -1.046 -11.578 1.00 96.19 93 GLY A CA 1
ATOM 712 C C . GLY A 1 93 ? 16.728 -0.949 -12.539 1.00 96.19 93 GLY A C 1
ATOM 713 O O . GLY A 1 93 ? 16.004 -1.927 -12.734 1.00 96.19 93 GLY A O 1
ATOM 714 N N . LEU A 1 94 ? 16.529 0.217 -13.144 1.00 96.62 94 LEU A N 1
ATOM 715 C CA . LEU A 1 94 ? 15.472 0.503 -14.106 1.00 96.62 94 LEU A CA 1
ATOM 716 C C . LEU A 1 94 ? 15.993 0.390 -15.538 1.00 96.62 94 LEU A C 1
ATOM 718 O O . LEU A 1 94 ? 16.920 1.087 -15.946 1.00 96.62 94 LEU A O 1
ATOM 722 N N . TYR A 1 95 ? 15.326 -0.450 -16.322 1.00 95.88 95 TYR A N 1
ATOM 723 C CA . TYR A 1 95 ? 15.637 -0.696 -17.722 1.00 95.88 95 TYR A CA 1
ATOM 724 C C . TYR A 1 95 ? 14.383 -0.566 -18.593 1.00 95.88 95 TYR A C 1
ATOM 726 O O . TYR A 1 95 ? 13.248 -0.536 -18.108 1.00 95.88 95 TYR A O 1
ATOM 734 N N . LEU A 1 96 ? 14.583 -0.497 -19.913 1.00 94.50 96 LEU A N 1
ATOM 735 C CA . LEU A 1 96 ? 13.484 -0.453 -20.884 1.00 94.50 96 LEU A CA 1
ATOM 736 C C . LEU A 1 96 ? 12.556 -1.671 -20.781 1.00 94.50 96 LEU A C 1
ATOM 738 O O . LEU A 1 96 ? 11.349 -1.535 -20.985 1.00 94.50 96 LEU A O 1
ATOM 742 N N . ASP A 1 97 ? 13.092 -2.845 -20.448 1.00 94.50 97 ASP A N 1
ATOM 743 C CA . ASP A 1 97 ? 12.331 -4.085 -20.294 1.00 94.50 97 ASP A CA 1
ATOM 744 C C . ASP A 1 97 ? 11.699 -4.225 -18.900 1.00 94.50 97 ASP A C 1
ATOM 746 O O . ASP A 1 97 ? 10.578 -4.718 -18.803 1.00 94.50 97 ASP A O 1
ATOM 750 N N . GLY A 1 98 ? 12.306 -3.685 -17.840 1.00 95.75 98 GLY A N 1
ATOM 751 C CA . GLY A 1 98 ? 11.709 -3.695 -16.503 1.00 95.75 98 GLY A CA 1
ATOM 752 C C . GLY A 1 98 ? 12.662 -3.324 -15.375 1.00 95.75 98 GLY A C 1
ATOM 753 O O . GLY A 1 98 ? 13.764 -2.827 -15.605 1.00 95.75 98 GLY A O 1
ATOM 754 N N . LEU A 1 99 ? 12.214 -3.576 -14.145 1.00 96.75 99 LEU A N 1
ATOM 755 C CA . LEU A 1 99 ? 13.066 -3.522 -12.961 1.00 96.75 99 LEU A CA 1
ATOM 756 C C . LEU A 1 99 ? 13.909 -4.799 -12.867 1.00 96.75 99 LEU A C 1
ATOM 758 O O . LEU A 1 99 ? 13.399 -5.895 -13.093 1.00 96.75 99 LEU A O 1
ATOM 762 N N . LYS A 1 100 ? 15.195 -4.655 -12.534 1.00 96.12 100 LYS A N 1
ATOM 763 C CA . LYS A 1 100 ? 16.140 -5.766 -12.347 1.00 96.12 100 LYS A CA 1
ATOM 764 C C . LYS A 1 100 ? 16.858 -5.652 -11.009 1.00 96.12 100 LYS A C 1
ATOM 766 O O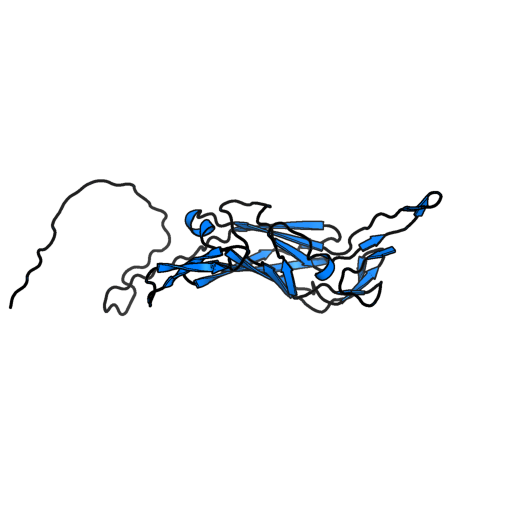 . LYS A 1 100 ? 17.125 -4.552 -10.528 1.00 96.12 100 LYS A O 1
ATOM 771 N N . GLY A 1 101 ? 17.207 -6.800 -10.444 1.00 94.75 101 GLY A N 1
ATOM 772 C CA . GLY A 1 101 ? 17.793 -6.920 -9.113 1.00 94.75 101 GLY A CA 1
ATOM 773 C C . GLY A 1 101 ? 16.838 -7.602 -8.141 1.00 94.75 101 GLY A C 1
ATOM 774 O O . GLY A 1 101 ? 15.670 -7.822 -8.446 1.00 94.75 101 GLY A O 1
ATOM 775 N N . GLU A 1 102 ? 17.361 -7.940 -6.970 1.00 92.81 102 GLU A N 1
ATOM 776 C CA . GLU A 1 102 ? 16.654 -8.776 -5.998 1.00 92.81 102 GLU A CA 1
ATOM 777 C C . GLU A 1 102 ? 15.836 -7.968 -4.986 1.00 92.81 102 GLU A C 1
ATOM 779 O O . GLU A 1 102 ? 15.111 -8.557 -4.192 1.00 92.81 102 GLU A O 1
ATOM 784 N N . GLY A 1 103 ? 15.980 -6.639 -4.936 1.00 95.25 103 GLY A N 1
ATOM 785 C CA . GLY A 1 103 ? 15.512 -5.856 -3.792 1.00 95.25 103 GLY A CA 1
ATOM 786 C C . GLY A 1 103 ? 16.121 -6.352 -2.474 1.00 95.25 103 GLY A C 1
ATOM 787 O O . GLY A 1 103 ? 17.090 -7.111 -2.452 1.00 95.25 103 GLY A O 1
ATOM 788 N N . ASN A 1 104 ? 15.573 -5.911 -1.344 1.00 96.88 104 ASN A N 1
ATOM 789 C CA . ASN A 1 104 ? 16.074 -6.334 -0.030 1.00 96.88 104 ASN A CA 1
ATOM 790 C C . ASN A 1 104 ? 15.007 -6.434 1.066 1.00 96.88 104 ASN A C 1
ATOM 792 O O . ASN A 1 104 ? 15.350 -6.725 2.211 1.00 96.88 104 ASN A O 1
ATOM 796 N N . ALA A 1 105 ? 13.734 -6.194 0.746 1.00 98.38 105 ALA A N 1
ATOM 797 C CA . ALA A 1 105 ? 12.664 -6.200 1.731 1.00 98.38 105 ALA A CA 1
ATOM 798 C C . ALA A 1 105 ? 11.451 -6.994 1.249 1.00 98.38 105 ALA A C 1
ATOM 800 O O . ALA A 1 105 ? 10.974 -6.821 0.126 1.00 98.38 105 ALA A O 1
ATOM 801 N N . LYS A 1 106 ? 10.930 -7.839 2.141 1.00 98.75 106 LYS A N 1
ATOM 802 C CA . LYS A 1 106 ? 9.745 -8.685 1.928 1.00 98.75 106 LYS A CA 1
ATOM 803 C C . LYS A 1 106 ? 8.474 -8.122 2.559 1.00 98.75 106 LYS A C 1
ATOM 805 O O . LYS A 1 106 ? 7.431 -8.764 2.498 1.00 98.75 106 LYS A O 1
ATOM 810 N N . GLU A 1 107 ? 8.568 -6.959 3.193 1.00 98.81 107 GLU A N 1
ATOM 811 C CA . GLU A 1 107 ? 7.472 -6.325 3.915 1.00 98.81 107 GLU A CA 1
ATOM 812 C C . GLU A 1 107 ? 7.382 -4.845 3.542 1.00 98.81 107 GLU A C 1
ATOM 814 O O . GLU A 1 107 ? 8.404 -4.163 3.429 1.00 98.81 107 GLU A O 1
ATOM 819 N N . ILE A 1 108 ? 6.155 -4.364 3.352 1.00 98.94 108 ILE A N 1
ATOM 820 C CA . ILE A 1 108 ? 5.840 -2.952 3.148 1.00 98.94 108 ILE A CA 1
ATOM 821 C C . ILE A 1 108 ? 4.703 -2.572 4.092 1.00 98.94 108 ILE A C 1
ATOM 823 O O . ILE A 1 108 ? 3.678 -3.251 4.150 1.00 98.94 108 ILE A O 1
ATOM 827 N N . THR A 1 109 ? 4.862 -1.457 4.798 1.00 98.94 109 THR A N 1
ATOM 828 C CA . THR A 1 109 ? 3.792 -0.811 5.557 1.00 98.94 109 THR A CA 1
ATOM 829 C C . THR A 1 109 ? 3.269 0.393 4.785 1.00 98.94 109 THR A C 1
ATOM 831 O O . THR A 1 109 ? 4.005 1.343 4.525 1.00 98.94 109 THR A O 1
ATOM 834 N N . LEU A 1 110 ? 1.974 0.386 4.483 1.00 98.88 110 LEU A N 1
ATOM 835 C CA . LEU A 1 110 ? 1.227 1.553 4.034 1.00 98.88 110 LEU A CA 1
ATOM 836 C C . LEU A 1 110 ? 0.517 2.186 5.231 1.00 98.88 110 LEU A C 1
ATOM 838 O O . LEU A 1 110 ? -0.358 1.570 5.835 1.00 98.88 110 LEU A O 1
ATOM 842 N N . THR A 1 111 ? 0.873 3.423 5.556 1.00 98.81 111 THR A N 1
ATOM 843 C CA . THR A 1 111 ? 0.132 4.249 6.516 1.00 98.81 111 THR A CA 1
ATOM 844 C C . THR A 1 111 ? -0.986 4.987 5.790 1.00 98.81 111 THR A C 1
ATOM 846 O O . THR A 1 111 ? -0.736 5.652 4.785 1.00 98.81 111 THR A O 1
ATOM 849 N N . THR A 1 112 ? -2.205 4.908 6.312 1.00 98.50 112 THR A N 1
ATOM 850 C CA . THR A 1 112 ? -3.376 5.617 5.784 1.00 98.50 112 THR A CA 1
ATOM 851 C C . THR A 1 112 ? -3.699 6.782 6.708 1.00 98.50 112 THR A C 1
ATOM 853 O O . THR A 1 112 ? -4.049 6.590 7.871 1.00 98.50 112 THR A O 1
ATOM 856 N N . LYS A 1 113 ? -3.528 8.018 6.232 1.00 97.56 113 LYS A N 1
ATOM 857 C CA . LYS A 1 113 ? -3.734 9.207 7.068 1.00 97.56 113 LYS A CA 1
ATOM 858 C C . LYS A 1 113 ? -5.211 9.553 7.150 1.00 97.56 113 LYS A C 1
ATOM 860 O O . LYS A 1 113 ? -5.863 9.786 6.138 1.00 97.56 113 LYS A O 1
ATOM 865 N N . GLY A 1 114 ? -5.742 9.610 8.365 1.00 94.44 114 GLY A N 1
ATOM 866 C CA . GLY A 1 114 ? -7.069 10.166 8.566 1.00 94.44 114 GLY A CA 1
ATOM 867 C C . GLY A 1 114 ? -7.058 11.687 8.457 1.00 94.44 114 GLY A C 1
ATOM 868 O O . GLY A 1 114 ? -6.069 12.358 8.760 1.00 94.44 114 GLY A O 1
ATOM 869 N N . SER A 1 115 ? -8.184 12.231 8.013 1.00 92.06 115 SER A N 1
ATOM 870 C CA . SER A 1 115 ? -8.405 13.666 7.869 1.00 92.06 115 SER A CA 1
ATOM 871 C C . SER A 1 115 ? -9.726 14.059 8.514 1.00 92.06 115 SER A C 1
ATOM 873 O O . SER A 1 115 ? -10.696 13.308 8.432 1.00 92.06 115 SER A O 1
ATOM 875 N N . GLY A 1 116 ? -9.782 15.258 9.089 1.00 94.94 116 GLY A N 1
ATOM 876 C CA . GLY A 1 116 ? -10.976 15.746 9.775 1.00 94.94 116 GLY A CA 1
ATOM 877 C C . GLY A 1 116 ? -11.086 15.249 11.215 1.00 94.94 116 GLY A C 1
ATOM 878 O O . GLY A 1 116 ? -10.203 14.563 11.731 1.00 94.94 116 GLY A O 1
ATOM 879 N N . GLN A 1 117 ? -12.163 15.668 11.870 1.00 96.69 117 GLN A N 1
ATOM 880 C CA . GLN A 1 117 ? -12.455 15.380 13.269 1.00 96.69 117 GLN A CA 1
ATOM 881 C C . GLN A 1 117 ? -13.592 14.361 13.376 1.00 96.69 117 GLN A C 1
ATOM 883 O O . GLN A 1 117 ? -14.563 14.437 12.625 1.00 96.69 117 GLN A O 1
ATOM 888 N N . VAL A 1 118 ? -13.464 13.420 14.307 1.00 96.31 118 VAL A N 1
ATOM 889 C CA . VAL A 1 118 ? -14.423 12.342 14.581 1.00 96.31 118 VAL A CA 1
ATOM 890 C C . VAL A 1 118 ? -14.638 12.199 16.091 1.00 96.31 118 VAL A C 1
ATOM 892 O O . VAL A 1 118 ? -13.783 12.640 16.868 1.00 96.31 118 VAL A O 1
ATOM 895 N N . PRO A 1 119 ? -15.745 11.579 16.538 1.00 96.19 119 PRO A N 1
ATOM 896 C CA . PRO A 1 119 ? -15.935 11.266 17.950 1.00 96.19 119 PRO A CA 1
ATOM 897 C C . PRO A 1 119 ? -14.754 10.463 18.521 1.00 96.19 119 PRO A C 1
ATOM 899 O O . PRO A 1 119 ? -14.311 9.473 17.941 1.00 96.19 119 PRO A O 1
ATOM 902 N N . GLY A 1 120 ? -14.218 10.931 19.646 1.00 95.06 120 GLY A N 1
ATOM 903 C CA . GLY A 1 120 ? -13.158 10.285 20.419 1.00 95.06 120 GLY A CA 1
ATOM 904 C C . GLY A 1 120 ? -13.699 9.532 21.638 1.00 95.06 120 GLY A C 1
ATOM 905 O O . GLY A 1 120 ? -14.860 9.149 21.658 1.00 95.06 120 GLY A O 1
ATOM 906 N N . PRO A 1 121 ? -12.901 9.292 22.684 1.00 95.12 121 PRO A N 1
ATOM 907 C CA . PRO A 1 121 ? -13.398 8.709 23.931 1.00 95.12 121 PRO A CA 1
ATOM 908 C C . PRO A 1 121 ? -14.322 9.651 24.705 1.00 95.12 121 PRO A C 1
ATOM 910 O O . PRO A 1 121 ? -14.242 10.873 24.563 1.00 95.12 121 PRO A O 1
ATOM 913 N N . TRP A 1 122 ? -15.171 9.094 25.565 1.00 94.06 122 TRP A N 1
ATOM 914 C CA . TRP A 1 122 ? -15.891 9.889 26.559 1.00 94.06 122 TRP A CA 1
ATOM 915 C C . TRP A 1 122 ? -14.916 10.399 27.627 1.00 94.06 122 TRP A C 1
ATOM 917 O O . TRP A 1 122 ? -14.200 9.603 28.237 1.00 94.06 122 TRP A O 1
ATOM 927 N N . ASP A 1 123 ? -14.880 11.710 27.871 1.00 91.56 123 ASP A N 1
ATOM 928 C CA . ASP A 1 123 ? -14.095 12.277 28.968 1.00 91.56 123 ASP A CA 1
ATOM 929 C C . ASP A 1 123 ? -14.801 11.992 30.298 1.00 91.56 123 ASP A C 1
ATOM 931 O O . ASP A 1 123 ? -15.839 12.575 30.602 1.00 91.56 123 ASP A O 1
ATOM 935 N N . THR A 1 124 ? -14.245 11.098 31.114 1.00 89.19 124 THR A N 1
ATOM 936 C CA . THR A 1 124 ? -14.767 10.806 32.460 1.00 89.19 124 THR A CA 1
ATOM 937 C C . THR A 1 124 ? -14.339 11.835 33.509 1.00 89.19 124 THR A C 1
ATOM 939 O O . THR A 1 124 ? -14.779 11.756 34.655 1.00 89.19 124 THR A O 1
ATOM 942 N N . GLY A 1 125 ? -13.455 12.765 33.144 1.00 87.44 125 GLY A N 1
ATOM 943 C CA . GLY A 1 125 ? -12.906 13.795 34.008 1.00 87.44 125 GLY A CA 1
ATOM 944 C C . GLY A 1 125 ? -13.727 15.080 33.976 1.00 87.44 125 GLY A C 1
ATOM 945 O O . GLY A 1 125 ? -14.899 15.113 34.353 1.00 87.44 125 GLY A O 1
ATOM 946 N N . SER A 1 126 ? -13.067 16.172 33.599 1.00 75.50 126 SER A N 1
ATOM 947 C CA . SER A 1 126 ? -13.544 17.528 33.867 1.00 75.50 126 SER A CA 1
ATOM 948 C C . SER A 1 126 ? -14.736 17.943 33.015 1.00 75.50 126 SER A C 1
ATOM 950 O O . SER A 1 126 ? -15.598 18.662 33.514 1.00 75.50 126 SER A O 1
ATOM 952 N N . THR A 1 127 ? -14.803 17.517 31.752 1.00 85.81 127 THR A N 1
ATOM 953 C CA . THR A 1 127 ? -15.861 17.990 30.849 1.00 85.81 127 THR A CA 1
ATOM 954 C C . THR A 1 127 ? -17.084 17.086 30.839 1.00 85.81 127 THR A C 1
ATOM 956 O O . THR A 1 127 ? -18.162 17.566 30.498 1.00 85.81 127 THR A O 1
ATOM 959 N N . LYS A 1 128 ? -16.940 15.811 31.240 1.00 90.56 128 LYS A N 1
ATOM 960 C CA . LYS A 1 128 ? -18.020 14.807 31.234 1.00 90.56 128 LYS A CA 1
ATOM 961 C C . LYS A 1 128 ? -18.776 14.776 29.903 1.00 90.56 128 LYS A C 1
ATOM 963 O O . LYS A 1 128 ? -20.002 14.740 29.899 1.00 90.56 128 LYS A O 1
ATOM 968 N N . ASN A 1 129 ? -18.040 14.843 28.795 1.00 93.25 129 ASN A N 1
ATOM 969 C CA . ASN A 1 129 ? -18.583 14.967 27.448 1.00 93.25 129 ASN A CA 1
ATOM 970 C C . ASN A 1 129 ? -17.822 14.091 26.447 1.00 93.25 129 ASN A C 1
ATOM 972 O O . ASN A 1 129 ? -16.695 13.650 26.677 1.00 93.25 129 ASN A O 1
ATOM 976 N N . GLN A 1 130 ? -18.449 13.883 25.292 1.00 94.12 130 GLN A N 1
ATOM 977 C CA . GLN A 1 130 ? -17.855 13.221 24.140 1.00 94.12 130 GLN A CA 1
ATOM 978 C C . GLN A 1 130 ? -16.691 14.060 23.585 1.00 94.12 130 GLN A C 1
ATOM 980 O O . GLN A 1 130 ? -16.896 15.201 23.170 1.00 94.12 130 GLN A O 1
ATOM 985 N N . THR A 1 131 ? -15.472 13.511 23.555 1.00 95.56 131 THR A N 1
ATOM 986 C CA . THR A 1 131 ? -14.327 14.213 22.948 1.00 95.56 131 THR A CA 1
ATOM 987 C C . THR A 1 131 ? -14.374 14.151 21.421 1.00 95.56 131 THR A C 1
ATOM 989 O O . THR A 1 131 ? -15.079 13.320 20.841 1.00 95.56 131 THR A O 1
ATOM 992 N N . SER A 1 132 ? -13.593 15.020 20.778 1.00 96.25 132 SER A N 1
ATOM 993 C CA . SER A 1 132 ? -13.318 15.016 19.341 1.00 96.25 132 SER A CA 1
ATOM 994 C C . SER A 1 132 ? -11.833 14.748 19.118 1.00 96.25 132 SER A C 1
ATOM 996 O O . SER A 1 132 ? -10.990 15.342 19.792 1.00 96.25 132 SER A O 1
ATOM 998 N N . VAL A 1 133 ? -11.509 13.865 18.178 1.00 96.25 133 VAL A N 1
ATOM 999 C CA . VAL A 1 133 ? -10.132 13.523 17.802 1.00 96.25 133 VAL A CA 1
ATOM 1000 C C . VAL A 1 133 ? -9.970 13.572 16.291 1.00 96.25 133 VAL A C 1
ATOM 1002 O O . VAL A 1 133 ? -10.932 13.410 15.544 1.00 96.25 133 VAL A O 1
ATOM 1005 N N . THR A 1 134 ? -8.740 13.746 15.816 1.00 96.75 134 THR A N 1
ATOM 1006 C CA . THR A 1 134 ? -8.445 13.547 14.393 1.00 96.75 134 THR A CA 1
ATOM 1007 C C . THR A 1 134 ? -8.743 12.100 14.006 1.00 96.75 134 THR A C 1
ATOM 1009 O O . THR A 1 134 ? -8.391 11.184 14.755 1.00 96.75 134 THR A O 1
ATOM 1012 N N . ALA A 1 135 ? -9.368 11.889 12.845 1.00 97.12 135 ALA A N 1
ATOM 1013 C CA . ALA A 1 135 ? -9.592 10.544 12.321 1.00 97.12 135 ALA A CA 1
ATOM 1014 C C . ALA A 1 135 ? -8.263 9.760 12.297 1.00 97.12 135 ALA A C 1
ATOM 1016 O O . ALA A 1 135 ? -7.260 10.280 11.800 1.00 97.12 135 ALA A O 1
ATOM 1017 N N . PRO A 1 136 ? -8.213 8.527 12.832 1.00 97.31 136 PRO A N 1
ATOM 1018 C CA . PRO A 1 136 ? -6.954 7.793 12.951 1.00 97.31 136 PRO A CA 1
ATOM 1019 C C . PRO A 1 136 ? -6.507 7.167 11.621 1.00 97.31 136 PRO A C 1
ATOM 1021 O O . PRO A 1 136 ? -5.371 6.711 11.509 1.00 97.31 136 PRO A O 1
ATOM 1024 N N . GLY A 1 137 ? -7.381 7.147 10.611 1.00 98.00 137 GLY A N 1
ATOM 1025 C CA . GLY A 1 137 ? -7.117 6.534 9.319 1.00 98.00 137 GLY A CA 1
ATOM 1026 C C . GLY A 1 137 ? -8.227 6.778 8.299 1.00 98.00 137 GLY A C 1
ATOM 1027 O O . GLY A 1 137 ? -9.033 7.695 8.456 1.00 98.00 137 GLY A O 1
ATOM 1028 N N . PHE A 1 138 ? -8.273 5.958 7.253 1.00 98.06 138 PHE A N 1
ATOM 1029 C CA . PHE A 1 138 ? -9.315 6.026 6.228 1.00 98.06 138 PHE A CA 1
ATOM 1030 C C . PHE A 1 138 ? -10.638 5.440 6.739 1.00 98.06 138 PHE A C 1
ATOM 1032 O O . PHE A 1 138 ? -10.612 4.441 7.463 1.00 98.06 138 PHE A O 1
ATOM 1039 N N . PRO A 1 139 ? -11.793 6.021 6.368 1.00 95.69 139 PRO A N 1
ATOM 1040 C CA . PRO A 1 139 ? -13.090 5.432 6.681 1.00 95.69 139 PRO A CA 1
ATOM 1041 C C . PRO A 1 139 ? -13.273 4.090 5.955 1.00 95.69 139 PRO A C 1
ATOM 1043 O O . PRO A 1 139 ? -12.688 3.861 4.895 1.00 95.69 139 PRO A O 1
ATOM 1046 N N . ILE A 1 140 ? -14.100 3.205 6.515 1.00 95.44 140 ILE A N 1
ATOM 1047 C CA . ILE A 1 140 ? -14.448 1.918 5.903 1.00 95.44 140 ILE A CA 1
ATOM 1048 C C . ILE A 1 140 ? -15.964 1.859 5.687 1.00 95.44 140 ILE A C 1
ATOM 1050 O O . ILE A 1 140 ? -16.746 2.062 6.609 1.00 95.44 140 ILE A O 1
ATOM 1054 N N . SER A 1 141 ? -16.398 1.550 4.466 1.00 94.25 141 SER A N 1
ATOM 1055 C CA . SER A 1 141 ? -17.814 1.400 4.113 1.00 94.25 141 SER A CA 1
ATOM 1056 C C . SER A 1 141 ? -18.347 -0.008 4.393 1.00 94.25 141 SER A C 1
ATOM 1058 O O . SER A 1 141 ? -17.598 -0.978 4.553 1.00 94.25 141 SER A O 1
ATOM 1060 N N . SER A 1 142 ? -19.676 -0.146 4.404 1.00 94.56 142 SER A N 1
ATOM 1061 C CA . SER A 1 142 ? -20.332 -1.452 4.546 1.00 94.56 142 SER A CA 1
ATOM 1062 C C . SER A 1 142 ? -20.346 -2.303 3.274 1.00 94.56 142 SER A C 1
ATOM 1064 O O . SER A 1 142 ? -20.569 -3.516 3.317 1.00 94.56 142 SER A O 1
ATOM 1066 N N . TYR A 1 143 ? -20.026 -1.680 2.147 1.00 93.75 143 TYR A N 1
ATOM 1067 C CA . TYR A 1 143 ? -19.877 -2.274 0.827 1.00 93.75 143 TYR A CA 1
ATOM 1068 C C . TYR A 1 143 ? -18.487 -1.964 0.264 1.00 93.75 143 TYR A C 1
ATOM 1070 O O . TYR A 1 143 ? -17.764 -1.119 0.790 1.00 93.75 143 TYR A O 1
ATOM 1078 N N . THR A 1 144 ? -18.100 -2.679 -0.790 1.00 93.69 144 THR A N 1
ATOM 1079 C CA . THR A 1 144 ? -16.858 -2.408 -1.519 1.00 93.69 144 THR A CA 1
ATOM 1080 C C . THR A 1 144 ? -16.995 -1.088 -2.271 1.00 93.69 144 THR A C 1
ATOM 1082 O O . THR A 1 144 ? -17.869 -0.976 -3.127 1.00 93.69 144 THR A O 1
ATOM 1085 N N . ASP A 1 145 ? -16.131 -0.121 -1.970 1.00 92.62 145 ASP A N 1
ATOM 1086 C CA . ASP A 1 145 ? -16.150 1.206 -2.583 1.00 92.62 145 ASP A CA 1
ATOM 1087 C C . ASP A 1 145 ? -14.730 1.663 -2.926 1.00 92.62 145 ASP A C 1
ATOM 1089 O O . ASP A 1 145 ? -13.844 1.675 -2.068 1.00 92.62 145 ASP A O 1
ATOM 1093 N N . VAL A 1 146 ? -14.520 2.058 -4.182 1.00 94.19 146 VAL A N 1
ATOM 1094 C CA . VAL A 1 146 ? -13.241 2.601 -4.650 1.00 94.19 146 VAL A CA 1
ATOM 1095 C C . VAL A 1 146 ? -12.937 3.957 -4.019 1.00 94.19 146 VAL A C 1
ATOM 1097 O O . VAL A 1 146 ? -11.771 4.296 -3.858 1.00 94.19 146 VAL A O 1
ATOM 1100 N N . ALA A 1 147 ? -13.949 4.712 -3.578 1.00 94.81 147 ALA A N 1
ATOM 1101 C CA . ALA A 1 147 ? -13.735 5.974 -2.875 1.00 94.81 147 ALA A CA 1
ATOM 1102 C C . ALA A 1 147 ? -12.942 5.793 -1.568 1.00 94.81 147 ALA A C 1
ATOM 1104 O O . ALA A 1 147 ? -12.270 6.724 -1.139 1.00 94.81 147 ALA A O 1
ATOM 1105 N N . ASN A 1 148 ? -12.963 4.589 -0.982 1.00 94.44 148 ASN A N 1
ATOM 1106 C CA . ASN A 1 148 ? -12.220 4.231 0.228 1.00 94.44 148 ASN A CA 1
ATOM 1107 C C . ASN A 1 148 ? -10.925 3.449 -0.067 1.00 94.44 148 ASN A C 1
ATOM 1109 O O . ASN A 1 148 ? -10.334 2.861 0.842 1.00 94.44 148 ASN A O 1
ATOM 1113 N N . ALA A 1 149 ? -10.484 3.411 -1.330 1.00 97.56 149 ALA A N 1
ATOM 1114 C CA . ALA A 1 149 ? -9.342 2.609 -1.743 1.00 97.56 149 ALA A CA 1
ATOM 1115 C C . ALA A 1 149 ? -8.022 3.090 -1.125 1.00 97.56 149 ALA A C 1
ATOM 1117 O O . ALA A 1 149 ? -7.758 4.290 -0.986 1.00 97.56 149 ALA A O 1
ATOM 1118 N N . ALA A 1 150 ? -7.157 2.126 -0.820 1.00 98.62 150 ALA A N 1
ATOM 1119 C CA . ALA A 1 150 ? -5.766 2.363 -0.461 1.00 98.62 150 ALA A CA 1
ATOM 1120 C C . ALA A 1 150 ? -4.847 1.711 -1.501 1.00 98.62 150 ALA A C 1
ATOM 1122 O O . ALA A 1 150 ? -5.143 0.622 -1.987 1.00 98.62 150 ALA A O 1
ATOM 1123 N N . TYR A 1 151 ? -3.729 2.347 -1.824 1.00 98.81 151 TYR A N 1
ATOM 1124 C CA . TYR A 1 151 ? -2.812 1.916 -2.864 1.00 98.81 151 TYR A CA 1
ATOM 1125 C C . TYR A 1 151 ? -1.413 1.656 -2.315 1.00 98.81 151 TYR A C 1
ATOM 1127 O O . TYR A 1 151 ? -0.912 2.375 -1.455 1.00 98.81 151 TYR A O 1
ATOM 1135 N N . MET A 1 152 ? -0.754 0.626 -2.838 1.00 98.88 152 MET A N 1
ATOM 1136 C CA . MET A 1 152 ? 0.632 0.306 -2.497 1.00 98.88 152 MET A CA 1
ATOM 1137 C C . MET A 1 152 ? 1.424 -0.022 -3.754 1.00 98.88 152 MET A C 1
ATOM 1139 O O . MET A 1 152 ? 0.980 -0.812 -4.585 1.00 98.88 152 MET A O 1
ATOM 1143 N N . VAL A 1 153 ? 2.615 0.561 -3.865 1.00 98.81 153 VAL A N 1
ATOM 1144 C CA . VAL A 1 153 ? 3.577 0.255 -4.927 1.00 98.81 153 VAL A CA 1
ATOM 1145 C C . VAL A 1 153 ? 4.435 -0.932 -4.489 1.00 98.81 153 VAL A C 1
ATOM 1147 O O . VAL A 1 153 ? 4.982 -0.914 -3.388 1.00 98.81 153 VAL A O 1
ATOM 1150 N N . ILE A 1 154 ? 4.569 -1.955 -5.330 1.00 98.69 154 ILE A N 1
ATOM 1151 C CA . ILE A 1 154 ? 5.401 -3.138 -5.071 1.00 98.69 154 ILE A CA 1
ATOM 1152 C C . ILE A 1 154 ? 6.282 -3.469 -6.280 1.00 98.69 154 ILE A C 1
ATOM 1154 O O . ILE A 1 154 ? 5.982 -3.094 -7.418 1.00 98.69 154 ILE A O 1
ATOM 1158 N N . ALA A 1 155 ? 7.359 -4.219 -6.044 1.00 98.38 155 ALA A N 1
ATOM 1159 C CA . ALA A 1 155 ? 8.156 -4.795 -7.118 1.00 98.38 155 ALA A CA 1
ATOM 1160 C C . ALA A 1 155 ? 7.330 -5.849 -7.880 1.00 98.38 155 ALA A C 1
ATOM 1162 O O . ALA A 1 155 ? 6.711 -6.710 -7.239 1.00 98.38 155 ALA A O 1
ATOM 1163 N N . PRO A 1 156 ? 7.323 -5.826 -9.226 1.00 98.38 156 PRO A N 1
ATOM 1164 C CA . PRO A 1 156 ? 6.707 -6.884 -10.018 1.00 98.38 156 PRO A CA 1
ATOM 1165 C C . PRO A 1 156 ? 7.311 -8.262 -9.724 1.00 98.38 156 PRO A C 1
ATOM 1167 O O . PRO A 1 156 ? 8.454 -8.375 -9.283 1.00 98.38 156 PRO A O 1
ATOM 1170 N N . GLY A 1 157 ? 6.556 -9.319 -10.007 1.00 97.94 157 GLY A N 1
ATOM 1171 C CA . GLY A 1 157 ? 7.013 -10.702 -9.906 1.00 97.94 157 GLY A CA 1
ATOM 1172 C C . GLY A 1 157 ? 5.988 -11.643 -9.284 1.00 97.94 157 GLY A C 1
ATOM 1173 O O . GLY A 1 157 ? 4.861 -11.266 -8.950 1.00 97.94 157 GLY A O 1
ATOM 1174 N N . LYS A 1 158 ? 6.399 -12.904 -9.121 1.00 98.19 158 LYS A N 1
ATOM 1175 C CA . LYS A 1 158 ? 5.552 -13.961 -8.569 1.00 98.19 158 LYS A CA 1
ATOM 1176 C C . LYS A 1 158 ? 5.612 -13.979 -7.041 1.00 98.19 158 LYS A C 1
ATOM 1178 O O . LYS A 1 158 ? 6.589 -14.449 -6.452 1.00 98.19 158 LYS A O 1
ATOM 1183 N N . HIS A 1 159 ? 4.524 -13.546 -6.410 1.00 97.88 159 HIS A N 1
ATOM 1184 C CA . HIS A 1 159 ? 4.441 -13.361 -4.960 1.00 97.88 159 HIS A CA 1
ATOM 1185 C C . HIS A 1 159 ? 3.222 -14.060 -4.368 1.00 97.88 159 HIS A C 1
ATOM 1187 O O . HIS A 1 159 ? 2.144 -14.069 -4.956 1.00 97.88 159 HIS A O 1
ATOM 1193 N N . THR A 1 160 ? 3.393 -14.624 -3.177 1.00 98.12 160 THR A N 1
ATOM 1194 C CA . THR A 1 160 ? 2.301 -14.979 -2.259 1.00 98.12 160 THR A CA 1
ATOM 1195 C C . THR A 1 160 ? 2.240 -13.884 -1.210 1.00 98.12 160 THR A C 1
ATOM 1197 O O . THR A 1 160 ? 3.272 -13.590 -0.608 1.00 98.12 160 THR A O 1
ATOM 1200 N N . LEU A 1 161 ? 1.071 -13.282 -0.988 1.00 98.69 161 LEU A N 1
ATOM 1201 C CA . LEU A 1 161 ? 0.947 -12.128 -0.096 1.00 98.69 161 LEU A CA 1
ATOM 1202 C C . LEU A 1 161 ? 0.169 -12.479 1.172 1.00 98.69 161 LEU A C 1
ATOM 1204 O O . LEU A 1 161 ? -0.872 -13.129 1.117 1.00 98.69 161 LEU A O 1
ATOM 1208 N N . THR A 1 162 ? 0.652 -12.001 2.314 1.00 98.62 162 THR A N 1
ATOM 1209 C CA . THR A 1 162 ? -0.106 -11.925 3.569 1.00 98.62 162 THR A CA 1
ATOM 1210 C C . THR A 1 162 ? -0.331 -10.459 3.890 1.00 98.62 162 THR A C 1
ATOM 1212 O O . THR A 1 162 ? 0.617 -9.680 3.901 1.00 98.62 162 THR A O 1
ATOM 1215 N N . ILE A 1 163 ? -1.586 -10.080 4.100 1.00 98.81 163 ILE A N 1
ATOM 1216 C CA . ILE A 1 163 ? -2.018 -8.691 4.220 1.00 98.81 163 ILE A CA 1
ATOM 1217 C C . ILE A 1 163 ? -2.684 -8.524 5.579 1.00 98.81 163 ILE A C 1
ATOM 1219 O O . ILE A 1 163 ? -3.747 -9.098 5.814 1.00 98.81 163 ILE A O 1
ATOM 1223 N N . ASP A 1 164 ? -2.064 -7.734 6.447 1.00 98.50 164 ASP A N 1
ATOM 1224 C CA . ASP A 1 164 ? -2.583 -7.382 7.763 1.00 98.50 164 ASP A CA 1
ATOM 1225 C C . ASP A 1 164 ? -3.232 -5.991 7.684 1.00 98.50 164 ASP A C 1
ATOM 1227 O O . ASP A 1 164 ? -2.561 -4.978 7.466 1.00 98.50 164 ASP A O 1
ATOM 1231 N N . TYR A 1 165 ? -4.552 -5.940 7.856 1.00 98.50 165 TYR A N 1
ATOM 1232 C CA . TYR A 1 165 ? -5.330 -4.706 7.935 1.00 98.50 165 TYR A CA 1
ATOM 1233 C C . TYR A 1 165 ? -5.456 -4.287 9.394 1.00 98.50 165 TYR A C 1
ATOM 1235 O O . TYR A 1 165 ? -6.079 -4.990 10.190 1.00 98.50 165 TYR A O 1
ATOM 1243 N N . HIS A 1 166 ? -4.889 -3.137 9.745 1.00 98.31 166 HIS A N 1
ATOM 1244 C CA . HIS A 1 166 ? -4.993 -2.588 11.090 1.00 98.31 166 HIS A CA 1
ATOM 1245 C C . HIS A 1 166 ? -6.135 -1.588 11.166 1.00 98.31 166 HIS A C 1
ATOM 1247 O O . HIS A 1 166 ? -6.129 -0.561 10.481 1.00 98.31 166 HIS A O 1
ATOM 1253 N N . ILE A 1 167 ? -7.080 -1.870 12.050 1.00 96.75 167 ILE A N 1
ATOM 1254 C CA . ILE A 1 167 ? -8.275 -1.063 12.249 1.00 96.75 167 ILE A CA 1
ATOM 1255 C C . ILE A 1 167 ? -8.317 -0.480 13.661 1.00 96.75 167 ILE A C 1
ATOM 1257 O O . ILE A 1 167 ? -7.805 -1.089 14.602 1.00 96.75 167 ILE A O 1
ATOM 1261 N N . GLU A 1 168 ? -8.923 0.692 13.809 1.00 95.75 168 GLU A N 1
ATOM 1262 C CA . GLU A 1 168 ? -9.126 1.356 15.099 1.00 95.75 168 GLU A CA 1
ATOM 1263 C C . GLU A 1 168 ? -10.534 1.945 15.180 1.00 95.75 168 GLU A C 1
ATOM 1265 O O . GLU A 1 168 ? -10.993 2.595 14.239 1.00 95.75 168 GLU A O 1
ATOM 1270 N N . ASP A 1 169 ? -11.188 1.742 16.322 1.00 95.88 169 ASP A N 1
ATOM 1271 C CA . ASP A 1 169 ? -12.333 2.541 16.755 1.00 95.88 169 ASP A CA 1
ATOM 1272 C C . ASP A 1 169 ? -11.813 3.704 17.630 1.00 95.88 169 ASP A C 1
ATOM 1274 O O . ASP A 1 169 ? -11.296 3.469 18.730 1.00 95.88 169 ASP A O 1
ATOM 1278 N N . PRO A 1 170 ? -11.913 4.967 17.175 1.00 95.62 170 PRO A N 1
ATOM 1279 C CA . PRO A 1 170 ? -11.380 6.115 17.893 1.00 95.62 170 PRO A CA 1
ATOM 1280 C C . PRO A 1 170 ? -12.160 6.448 19.169 1.00 95.62 170 PRO A C 1
ATOM 1282 O O . PRO A 1 170 ? -11.599 7.165 20.007 1.00 95.62 170 PRO A O 1
ATOM 1285 N N . VAL A 1 171 ? -13.390 5.940 19.328 1.00 95.00 171 VAL A N 1
ATOM 1286 C CA . VAL A 1 171 ? -14.232 6.143 20.512 1.00 95.00 171 VAL A CA 1
ATOM 1287 C C . VAL A 1 171 ? -13.790 5.228 21.638 1.00 95.00 171 VAL A C 1
ATOM 1289 O O . VAL A 1 171 ? -13.472 5.684 22.733 1.00 95.00 171 VAL A O 1
ATOM 1292 N N . THR A 1 172 ? -13.706 3.931 21.362 1.00 92.94 172 THR A N 1
ATOM 1293 C CA . THR A 1 172 ? -13.340 2.931 22.375 1.00 92.94 172 THR A CA 1
ATOM 1294 C C . THR A 1 172 ? -11.829 2.723 22.502 1.00 92.94 172 THR A C 1
ATOM 1296 O O . THR A 1 172 ? -11.375 2.088 23.450 1.00 92.94 172 THR A O 1
ATOM 1299 N N . LYS A 1 173 ? -11.038 3.248 21.554 1.00 92.06 173 LYS A N 1
ATOM 1300 C CA . LYS A 1 173 ? -9.589 3.002 21.394 1.00 92.06 173 LYS A CA 1
ATOM 1301 C C . LYS A 1 173 ? -9.221 1.537 21.174 1.00 92.06 173 LYS A C 1
ATOM 1303 O O . LYS A 1 173 ? -8.044 1.175 21.251 1.00 92.06 173 LYS A O 1
ATOM 1308 N N . VAL A 1 174 ? -10.204 0.701 20.851 1.00 90.56 174 VAL A N 1
ATOM 1309 C CA . VAL A 1 174 ? -9.982 -0.699 20.505 1.00 90.56 174 VAL A CA 1
ATOM 1310 C C . VAL A 1 174 ? -9.319 -0.774 19.134 1.00 90.56 174 VAL A C 1
ATOM 1312 O O . VAL A 1 174 ? -9.744 -0.133 18.171 1.00 90.56 174 VAL A O 1
ATOM 1315 N N . LYS A 1 175 ? -8.260 -1.582 19.054 1.00 93.31 175 LYS A N 1
ATOM 1316 C CA . LYS A 1 175 ? -7.504 -1.851 17.831 1.00 93.31 175 LYS A CA 1
ATOM 1317 C C . LYS A 1 175 ? -7.658 -3.310 17.442 1.00 93.31 175 LYS A C 1
ATOM 1319 O O . LYS A 1 175 ? -7.656 -4.186 18.303 1.00 93.31 175 LYS A O 1
ATOM 1324 N N . GLY A 1 176 ? -7.747 -3.561 16.144 1.00 91.88 176 GLY A N 1
ATOM 1325 C CA . GLY A 1 176 ? -7.849 -4.900 15.577 1.00 91.88 176 GLY A CA 1
ATOM 1326 C C . GLY A 1 176 ? -6.872 -5.100 14.429 1.00 91.88 176 GLY A C 1
ATOM 1327 O O . GLY A 1 176 ? -6.468 -4.143 13.766 1.00 91.88 176 GLY A O 1
ATOM 1328 N N . ILE A 1 177 ? -6.502 -6.356 14.195 1.00 95.44 177 ILE A N 1
ATOM 1329 C CA . ILE A 1 177 ? -5.733 -6.778 13.024 1.00 95.44 177 ILE A CA 1
ATOM 1330 C C . ILE A 1 177 ? -6.516 -7.890 12.344 1.00 95.44 177 ILE A C 1
ATOM 1332 O O . ILE A 1 177 ? -6.838 -8.895 12.976 1.00 95.44 177 ILE A O 1
ATOM 1336 N N . ILE A 1 178 ? -6.848 -7.695 11.072 1.00 94.06 178 ILE A N 1
ATOM 1337 C CA . ILE A 1 178 ? -7.528 -8.697 10.254 1.00 94.06 178 ILE A CA 1
ATOM 1338 C C . ILE A 1 178 ? -6.552 -9.114 9.162 1.00 94.06 178 ILE A C 1
ATOM 1340 O O . ILE A 1 178 ? -6.089 -8.274 8.394 1.00 94.06 178 ILE A O 1
ATOM 1344 N N . THR A 1 179 ? -6.264 -10.409 9.076 1.00 96.06 179 THR A N 1
ATOM 1345 C CA . THR A 1 179 ? -5.288 -10.950 8.125 1.00 96.06 179 THR A CA 1
ATOM 1346 C C . THR A 1 179 ? -5.993 -11.613 6.942 1.00 96.06 179 THR A C 1
ATOM 1348 O O . THR A 1 179 ? -6.917 -12.412 7.112 1.00 96.06 179 THR A O 1
ATOM 1351 N N . LYS A 1 180 ? -5.532 -11.313 5.725 1.00 95.31 180 LYS A N 1
ATOM 1352 C CA . LYS A 1 180 ? -5.931 -11.974 4.477 1.00 95.31 180 LYS A CA 1
ATOM 1353 C C . LYS A 1 180 ? -4.696 -12.529 3.782 1.00 95.31 180 LYS A C 1
ATOM 1355 O O . LYS A 1 180 ? -3.732 -11.805 3.554 1.00 95.31 180 LYS A O 1
ATOM 1360 N N . THR A 1 181 ? -4.746 -13.791 3.382 1.00 96.62 181 THR A N 1
ATOM 1361 C CA . THR A 1 181 ? -3.723 -14.402 2.532 1.00 96.62 181 THR A CA 1
ATOM 1362 C C . THR A 1 181 ? -4.197 -14.436 1.081 1.00 96.62 181 THR A C 1
ATOM 1364 O O . THR A 1 181 ? -5.373 -14.669 0.792 1.00 96.62 181 THR A O 1
ATOM 1367 N N . LEU A 1 182 ? -3.279 -14.165 0.159 1.00 95.44 182 LEU A N 1
ATOM 1368 C CA . LEU A 1 182 ? -3.456 -14.314 -1.279 1.00 95.44 182 LEU A CA 1
ATOM 1369 C C . LEU A 1 182 ? -2.519 -15.416 -1.758 1.00 95.44 182 LEU A C 1
ATOM 1371 O O . LEU A 1 182 ? -1.325 -15.388 -1.455 1.00 95.44 182 LEU A O 1
ATOM 1375 N N . ALA A 1 183 ? -3.061 -16.368 -2.516 1.00 95.62 183 ALA A N 1
ATOM 1376 C CA . ALA A 1 183 ? -2.260 -17.384 -3.184 1.00 95.62 183 ALA A CA 1
ATOM 1377 C C . ALA A 1 183 ? -1.252 -16.745 -4.155 1.00 95.62 183 ALA A C 1
ATOM 1379 O O . ALA A 1 183 ? -1.384 -15.579 -4.531 1.00 95.62 183 ALA A O 1
ATOM 1380 N N . ALA A 1 184 ? -0.252 -17.528 -4.564 1.00 96.81 184 ALA A N 1
ATOM 1381 C CA . ALA A 1 184 ? 0.774 -17.067 -5.488 1.00 96.81 184 ALA A CA 1
ATOM 1382 C C . ALA A 1 184 ? 0.155 -16.492 -6.773 1.00 96.81 184 ALA A C 1
ATOM 1384 O O . ALA A 1 184 ? -0.575 -17.186 -7.479 1.00 96.81 184 ALA A O 1
ATOM 1385 N N . ASN A 1 185 ? 0.500 -15.247 -7.091 1.00 97.69 185 ASN A N 1
ATOM 1386 C CA . ASN A 1 185 ? 0.085 -14.557 -8.306 1.00 97.69 185 ASN A CA 1
ATOM 1387 C C . ASN A 1 185 ? 1.288 -13.880 -8.971 1.00 97.69 185 ASN A C 1
ATOM 1389 O O . ASN A 1 185 ? 2.263 -13.543 -8.299 1.00 97.69 185 ASN A O 1
ATOM 1393 N N . ASP A 1 186 ? 1.214 -13.694 -10.286 1.00 98.12 186 ASP A N 1
ATOM 1394 C CA . ASP A 1 186 ? 2.200 -12.937 -11.057 1.00 98.12 186 ASP A CA 1
ATOM 1395 C C . ASP A 1 186 ? 1.766 -11.467 -11.146 1.00 98.12 186 ASP A C 1
ATOM 1397 O O . ASP A 1 186 ? 0.850 -11.112 -11.898 1.00 98.12 186 ASP A O 1
ATOM 1401 N N . PHE A 1 187 ? 2.389 -10.624 -10.321 1.00 98.31 187 PHE A N 1
ATOM 1402 C CA . PHE A 1 187 ? 2.144 -9.186 -10.256 1.00 98.31 187 PHE A CA 1
ATOM 1403 C C . PHE A 1 187 ? 2.976 -8.482 -11.326 1.00 98.31 187 PHE A C 1
ATOM 1405 O O . PHE A 1 187 ? 4.188 -8.324 -11.193 1.00 98.31 187 PHE A O 1
ATOM 1412 N N . LYS A 1 188 ? 2.333 -8.095 -12.422 1.00 98.25 188 LYS A N 1
ATOM 1413 C CA . LYS A 1 188 ? 2.978 -7.558 -13.617 1.00 98.25 188 LYS A CA 1
ATOM 1414 C C . LYS A 1 188 ? 3.218 -6.060 -13.487 1.00 98.25 188 LYS A C 1
ATOM 1416 O O . LYS A 1 188 ? 2.455 -5.339 -12.851 1.00 98.25 188 LYS A O 1
ATOM 1421 N N . ALA A 1 189 ? 4.269 -5.588 -14.147 1.00 97.69 189 ALA A N 1
ATOM 1422 C CA . ALA A 1 189 ? 4.518 -4.162 -14.290 1.00 97.69 189 ALA A CA 1
ATOM 1423 C C . ALA A 1 189 ? 3.333 -3.451 -14.972 1.00 97.69 189 ALA A C 1
ATOM 1425 O O . ALA A 1 189 ? 2.697 -4.022 -15.860 1.00 97.69 189 ALA A O 1
ATOM 1426 N N . ASN A 1 190 ? 3.081 -2.197 -14.586 1.00 96.56 190 ASN A N 1
ATOM 1427 C CA . ASN A 1 190 ? 2.006 -1.347 -15.112 1.00 96.56 190 ASN A CA 1
ATOM 1428 C C . ASN A 1 190 ? 0.585 -1.903 -14.885 1.00 96.56 190 ASN A C 1
ATOM 1430 O O . ASN A 1 190 ? -0.327 -1.602 -15.652 1.00 96.56 190 ASN A O 1
ATOM 1434 N N . MET A 1 191 ? 0.394 -2.731 -13.855 1.00 98.06 191 MET A N 1
ATOM 1435 C CA . MET A 1 191 ? -0.905 -3.306 -13.504 1.00 98.06 191 MET A CA 1
ATOM 1436 C C . MET A 1 191 ? -1.319 -2.923 -12.086 1.00 98.06 191 MET A C 1
ATOM 1438 O O . MET A 1 191 ? -0.508 -2.941 -11.159 1.00 98.06 191 MET A O 1
ATOM 1442 N N . VAL A 1 192 ? -2.609 -2.629 -11.930 1.00 98.25 192 VAL A N 1
ATOM 1443 C CA . VAL A 1 192 ? -3.270 -2.440 -10.636 1.00 98.25 192 VAL A CA 1
ATOM 1444 C C . VAL A 1 192 ? -4.061 -3.704 -10.311 1.00 98.25 192 VAL A C 1
ATOM 1446 O O . VAL A 1 192 ? -4.841 -4.177 -11.136 1.00 98.25 192 VAL A O 1
ATOM 1449 N N . TYR A 1 193 ? -3.843 -4.262 -9.121 1.00 98.50 193 TYR A N 1
ATOM 1450 C CA . TYR A 1 193 ? -4.508 -5.475 -8.651 1.00 98.50 193 TYR A CA 1
ATOM 1451 C C . TYR A 1 193 ? -5.480 -5.149 -7.521 1.00 98.50 193 TYR A C 1
ATOM 1453 O O . TYR A 1 193 ? -5.055 -4.818 -6.412 1.00 98.50 193 TYR A O 1
ATOM 1461 N N . ASP A 1 194 ? -6.775 -5.285 -7.795 1.00 98.31 194 ASP A N 1
ATOM 1462 C CA . ASP A 1 194 ? -7.829 -5.066 -6.807 1.00 98.31 194 ASP A CA 1
ATOM 1463 C C . ASP A 1 194 ? -7.900 -6.212 -5.791 1.00 98.31 194 ASP A C 1
ATOM 1465 O O . ASP A 1 194 ? -7.980 -7.395 -6.131 1.00 98.31 194 ASP A O 1
ATOM 1469 N N . ILE A 1 195 ? -7.914 -5.855 -4.509 1.00 97.94 195 ILE A N 1
ATOM 1470 C CA . ILE A 1 195 ? -7.947 -6.777 -3.377 1.00 97.94 195 ILE A CA 1
ATOM 1471 C C . ILE A 1 195 ? -9.122 -6.401 -2.484 1.00 97.94 195 ILE A C 1
ATOM 1473 O O . ILE A 1 195 ? -9.035 -5.529 -1.617 1.00 97.94 195 ILE A O 1
ATOM 1477 N N . SER A 1 196 ? -10.229 -7.117 -2.663 1.00 96.25 196 SER A N 1
ATOM 1478 C CA . SER A 1 196 ? -11.385 -7.015 -1.773 1.00 96.25 196 SER A CA 1
ATOM 1479 C C . SER A 1 196 ? -11.142 -7.740 -0.444 1.00 96.25 196 SER A C 1
ATOM 1481 O O . SER A 1 196 ? -10.746 -8.915 -0.418 1.00 96.25 196 SER A O 1
ATOM 1483 N N . ALA A 1 197 ? -11.450 -7.067 0.667 1.00 94.69 197 ALA A N 1
ATOM 1484 C CA . ALA A 1 197 ? -11.337 -7.626 2.013 1.00 94.69 197 ALA A CA 1
ATOM 1485 C C . ALA A 1 197 ? -12.560 -7.278 2.873 1.00 94.69 197 ALA A C 1
ATOM 1487 O O . ALA A 1 197 ? -12.900 -6.111 3.040 1.00 94.69 197 ALA A O 1
ATOM 1488 N N . ASN A 1 198 ? -13.215 -8.297 3.439 1.00 94.69 198 ASN A N 1
ATOM 1489 C CA . ASN A 1 198 ? -14.222 -8.095 4.479 1.00 94.69 198 ASN A CA 1
ATOM 1490 C C . ASN A 1 198 ? -13.527 -8.108 5.845 1.00 94.69 198 ASN A C 1
ATOM 1492 O O . ASN A 1 198 ? -13.048 -9.156 6.272 1.00 94.69 198 ASN A O 1
ATOM 1496 N N . LEU A 1 199 ? -13.486 -6.953 6.500 1.00 94.31 199 LEU A N 1
ATOM 1497 C CA . LEU A 1 199 ? -12.836 -6.717 7.787 1.00 94.31 199 LEU A CA 1
ATOM 1498 C C . LEU A 1 199 ? -13.799 -6.852 8.972 1.00 94.31 199 LEU A C 1
ATOM 1500 O O . LEU A 1 199 ? -13.458 -6.463 10.083 1.00 94.31 199 LEU A O 1
ATOM 1504 N N . THR A 1 200 ? -15.004 -7.386 8.750 1.00 89.50 200 THR A N 1
ATOM 1505 C CA . THR A 1 200 ? -15.943 -7.669 9.842 1.00 89.50 200 THR A CA 1
ATOM 1506 C C . THR A 1 200 ? -15.320 -8.697 10.786 1.00 89.50 200 THR A C 1
ATOM 1508 O O . THR A 1 200 ? -15.032 -9.811 10.330 1.00 89.50 200 THR A O 1
ATOM 1511 N N . PRO A 1 201 ? -15.117 -8.363 12.073 1.00 79.38 201 PRO A N 1
ATOM 1512 C CA . PRO A 1 201 ? -14.650 -9.323 13.062 1.00 79.38 201 PRO A CA 1
ATOM 1513 C C . PRO A 1 201 ? -15.588 -10.533 13.098 1.00 79.38 201 PRO A C 1
ATOM 1515 O O . PRO A 1 201 ? -16.809 -10.378 13.087 1.00 79.38 201 PRO A O 1
ATOM 1518 N N . LYS A 1 202 ? -15.019 -11.742 13.082 1.00 73.12 202 LYS A N 1
ATOM 1519 C CA . LYS A 1 202 ? -15.797 -12.993 13.087 1.00 73.12 202 LYS A CA 1
ATOM 1520 C C . LYS A 1 202 ? -16.009 -13.562 14.489 1.00 73.12 202 LYS A C 1
ATOM 1522 O O . LYS A 1 202 ? -17.027 -14.206 14.711 1.00 73.12 202 LYS A O 1
ATOM 1527 N N . ASP A 1 203 ? -15.094 -13.282 15.414 1.00 59.53 203 ASP A N 1
ATOM 1528 C CA . ASP A 1 203 ? -15.168 -13.749 16.796 1.00 59.53 203 ASP A CA 1
ATOM 1529 C C . ASP A 1 203 ? -15.534 -12.597 17.732 1.00 59.53 203 ASP A C 1
ATOM 1531 O O . ASP A 1 203 ? -14.702 -11.770 18.097 1.00 59.53 203 ASP A O 1
ATOM 1535 N N . TYR A 1 204 ? -16.804 -12.568 18.130 1.00 53.66 204 TYR A N 1
ATOM 1536 C CA . TYR A 1 204 ? -17.278 -11.840 19.302 1.00 53.66 204 TYR A CA 1
ATOM 1537 C C . TYR A 1 204 ? -17.500 -12.859 20.421 1.00 53.66 204 TYR A C 1
ATOM 1539 O O . TYR A 1 204 ? -18.635 -13.229 20.701 1.00 53.66 204 TYR A O 1
ATOM 1547 N N . SER A 1 205 ? -16.439 -13.376 21.046 1.00 49.97 205 SER A N 1
ATOM 1548 C CA . SER A 1 205 ? -16.623 -14.120 22.296 1.00 49.97 205 SER A CA 1
ATOM 1549 C C . SER A 1 205 ? -16.863 -13.110 23.4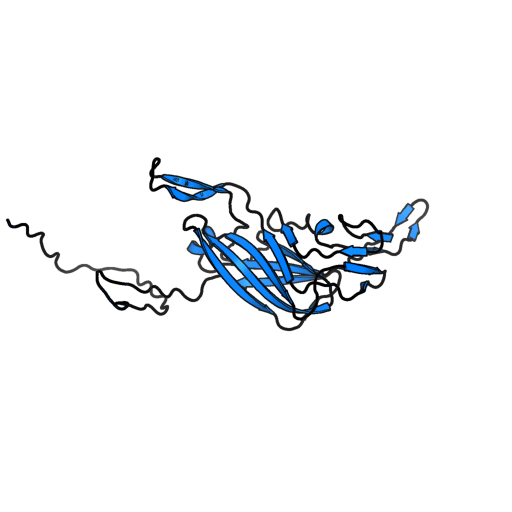19 1.00 49.97 205 SER A C 1
ATOM 1551 O O . SER A 1 205 ? -15.918 -12.635 24.051 1.00 49.97 205 SER A O 1
ATOM 1553 N N . ALA A 1 206 ? -18.119 -12.725 23.635 1.00 51.59 206 ALA A N 1
ATOM 1554 C CA . ALA A 1 206 ? -18.503 -12.010 24.841 1.00 51.59 206 ALA A CA 1
ATOM 1555 C C . ALA A 1 206 ? -18.609 -13.036 25.975 1.00 51.59 206 ALA A C 1
ATOM 1557 O O . ALA A 1 206 ? -19.562 -13.811 26.047 1.00 51.59 206 ALA A O 1
ATOM 1558 N N . ASN A 1 207 ? -17.592 -13.074 26.835 1.00 50.47 207 ASN A N 1
ATOM 1559 C CA . ASN A 1 207 ? -17.690 -13.781 28.104 1.00 50.47 207 ASN A CA 1
ATOM 1560 C C . ASN A 1 207 ? -18.417 -12.860 29.080 1.00 50.47 207 ASN A C 1
ATOM 1562 O O . ASN A 1 207 ? -17.889 -11.814 29.464 1.00 50.47 207 ASN A O 1
ATOM 1566 N N . TYR A 1 208 ? -19.630 -13.239 29.467 1.00 48.28 208 TYR A N 1
ATOM 1567 C CA . TYR A 1 208 ? -20.364 -12.532 30.506 1.00 48.28 208 TYR A CA 1
ATOM 1568 C C . TYR A 1 208 ? -19.964 -13.111 31.862 1.00 48.28 208 TYR A C 1
ATOM 1570 O O . TYR A 1 208 ? -20.069 -14.316 32.090 1.00 48.28 208 TYR A O 1
ATOM 1578 N N . TYR A 1 209 ? -19.483 -12.248 32.754 1.00 51.31 209 TYR A N 1
ATOM 1579 C CA . TYR A 1 209 ? -19.176 -12.595 34.138 1.00 51.31 209 TYR A CA 1
ATOM 1580 C C . TYR A 1 209 ? -20.188 -11.898 35.045 1.00 51.31 209 TYR A C 1
ATOM 1582 O O . TYR A 1 209 ? -20.373 -10.683 34.961 1.00 51.31 209 TYR A O 1
ATOM 1590 N N . MET A 1 210 ? -20.850 -12.655 35.918 1.00 59.78 210 MET A N 1
ATOM 1591 C CA . MET A 1 210 ? -21.605 -12.078 37.032 1.00 59.78 210 MET A CA 1
ATOM 1592 C C . MET A 1 210 ? -20.648 -11.689 38.167 1.00 59.78 210 MET A C 1
ATOM 1594 O O . MET A 1 210 ? -19.532 -12.204 38.253 1.00 59.78 210 MET A O 1
ATOM 1598 N N . TRP A 1 211 ? -21.085 -10.792 39.057 1.00 47.94 211 TRP A N 1
ATOM 1599 C CA . TRP A 1 211 ? -20.319 -10.426 40.252 1.00 47.94 211 TRP A CA 1
ATOM 1600 C C . TRP A 1 211 ? -19.898 -11.684 41.032 1.00 47.94 211 TRP A C 1
ATOM 1602 O O . TRP A 1 211 ? -20.743 -12.496 41.401 1.00 47.94 211 TRP A O 1
ATOM 1612 N N . ASN A 1 212 ? -18.590 -11.814 41.281 1.00 54.41 212 ASN A N 1
ATOM 1613 C CA . ASN A 1 212 ? -17.926 -12.939 41.958 1.00 54.41 212 ASN A CA 1
ATOM 1614 C C . ASN A 1 212 ? -17.893 -14.289 41.204 1.00 54.41 212 ASN A C 1
ATOM 1616 O O . ASN A 1 212 ? -17.669 -15.323 41.832 1.00 54.41 212 ASN A O 1
ATOM 1620 N N . ALA A 1 213 ? -18.072 -14.316 39.879 1.00 49.81 213 ALA A N 1
ATOM 1621 C CA . ALA A 1 213 ? -17.913 -15.547 39.101 1.00 49.81 213 ALA A CA 1
ATOM 1622 C C . ALA A 1 213 ? -16.426 -15.859 38.813 1.00 49.81 213 ALA A C 1
ATOM 1624 O O . ALA A 1 213 ? -15.717 -15.033 38.241 1.00 49.81 213 ALA A O 1
ATOM 1625 N N . LEU A 1 214 ? -15.959 -17.058 39.194 1.00 53.94 214 LEU A N 1
ATOM 1626 C CA . LEU A 1 214 ? -14.610 -17.563 38.868 1.00 53.94 214 LEU A CA 1
ATOM 1627 C C . LEU A 1 214 ? -14.482 -17.999 37.394 1.00 53.94 214 LEU A C 1
ATOM 1629 O O . LEU A 1 214 ? -13.382 -18.008 36.848 1.00 53.94 214 LEU A O 1
ATOM 1633 N N . GLU A 1 215 ? -15.605 -18.319 36.744 1.00 50.44 215 GLU A N 1
ATOM 1634 C CA . GLU A 1 215 ? -15.705 -18.712 35.334 1.00 50.44 215 GLU A CA 1
ATOM 1635 C C . GLU A 1 215 ? -16.861 -17.958 34.653 1.00 50.44 215 GLU A C 1
ATOM 1637 O O . GLU A 1 215 ? -17.760 -17.447 35.325 1.00 50.44 215 GLU A O 1
ATOM 1642 N N . ALA A 1 216 ? -16.830 -17.842 33.320 1.00 52.41 216 ALA A N 1
ATOM 1643 C CA . ALA A 1 216 ? -17.856 -17.119 32.564 1.00 52.41 216 ALA A CA 1
ATOM 1644 C C . ALA A 1 216 ? -19.228 -17.780 32.756 1.00 52.41 216 ALA A C 1
ATOM 1646 O O . ALA A 1 216 ? -19.377 -18.984 32.554 1.00 52.41 216 ALA A O 1
ATOM 1647 N N . THR A 1 217 ? -20.243 -16.996 33.118 1.00 51.91 217 THR A N 1
ATOM 1648 C CA . THR A 1 217 ? -21.593 -17.519 33.361 1.00 51.91 217 THR A CA 1
ATOM 1649 C C . THR A 1 217 ? -22.350 -17.784 32.065 1.00 51.91 217 THR A C 1
ATOM 1651 O O . THR A 1 217 ? -23.295 -18.567 32.076 1.00 51.91 217 THR A O 1
ATOM 1654 N N . TRP A 1 218 ? -21.929 -17.164 30.955 1.00 45.28 218 TRP A N 1
ATOM 1655 C CA . TRP A 1 218 ? -22.452 -17.397 29.610 1.00 45.28 218 TRP A CA 1
ATOM 1656 C C . TRP A 1 218 ? -21.383 -17.144 28.538 1.00 45.28 218 TRP A C 1
ATOM 1658 O O . TRP A 1 218 ? -20.663 -16.144 28.585 1.00 45.28 218 TRP A O 1
ATOM 1668 N N . THR A 1 219 ? -21.309 -18.051 27.558 1.00 44.56 219 THR A N 1
ATOM 1669 C CA . THR A 1 219 ? -20.520 -17.912 26.323 1.00 44.56 219 THR A CA 1
ATOM 1670 C C . THR A 1 219 ? -21.476 -17.900 25.137 1.00 44.56 219 THR A C 1
ATOM 1672 O O . THR A 1 219 ? -22.001 -18.941 24.744 1.00 44.56 219 THR A O 1
ATOM 1675 N N . GLU A 1 220 ? -21.717 -16.734 24.540 1.00 46.09 220 GLU A N 1
ATOM 1676 C CA . GLU A 1 220 ? -22.451 -16.689 23.274 1.00 46.09 220 GLU A CA 1
ATOM 1677 C C . GLU A 1 220 ? -21.501 -17.021 22.118 1.00 46.09 220 GLU A C 1
ATOM 1679 O O . GLU A 1 220 ? -20.627 -16.237 21.750 1.00 46.09 220 GLU A O 1
ATOM 1684 N N . LYS A 1 221 ? -21.673 -18.204 21.518 1.00 42.72 221 LYS A N 1
ATOM 1685 C CA . LYS A 1 221 ? -21.159 -18.484 20.173 1.00 42.72 221 LYS A CA 1
ATOM 1686 C C . LYS A 1 221 ? -22.214 -18.039 19.166 1.00 42.72 221 LYS A C 1
ATOM 1688 O O . LYS A 1 221 ? -23.200 -18.735 18.969 1.00 42.72 221 LYS A O 1
ATOM 1693 N N . SER A 1 222 ? -22.008 -16.846 18.612 1.00 49.31 222 SER A N 1
ATOM 1694 C CA . SER A 1 222 ? -22.586 -16.305 17.371 1.00 49.31 222 SER A CA 1
ATOM 1695 C C . SER A 1 222 ? -23.859 -16.975 16.830 1.00 49.31 222 SER A C 1
ATOM 1697 O O . SER A 1 222 ? -23.813 -17.744 15.874 1.00 49.31 222 SER A O 1
ATOM 1699 N N . HIS A 1 223 ? -25.027 -16.580 17.334 1.00 35.66 223 HIS A N 1
ATOM 1700 C CA . HIS A 1 223 ? -26.282 -16.776 16.609 1.00 35.66 223 HIS A CA 1
ATOM 1701 C C . HIS A 1 223 ? -26.961 -15.418 16.408 1.00 35.66 223 HIS A C 1
ATOM 1703 O O . HIS A 1 223 ? -27.446 -14.793 17.345 1.00 35.66 223 HIS A O 1
ATOM 1709 N N . LEU A 1 224 ? -26.972 -14.959 15.151 1.00 41.38 224 LEU A N 1
ATOM 1710 C CA . LEU A 1 224 ? -27.854 -13.903 14.654 1.00 41.38 224 LEU A CA 1
ATOM 1711 C C . LEU A 1 224 ? -29.307 -14.316 14.922 1.00 41.38 224 LEU A C 1
ATOM 1713 O O . LEU A 1 224 ? -29.922 -14.982 14.097 1.00 41.38 224 LEU A O 1
ATOM 1717 N N . PHE A 1 225 ? -29.858 -13.924 16.066 1.00 30.66 225 PHE A N 1
ATOM 1718 C CA . PHE A 1 225 ? -31.295 -13.929 16.300 1.00 30.66 225 PHE A CA 1
ATOM 1719 C C . PHE A 1 225 ? -31.687 -12.605 16.943 1.00 30.66 225 PHE A C 1
ATOM 1721 O O . PHE A 1 225 ? -31.510 -12.388 18.135 1.00 30.66 225 PHE A O 1
ATOM 1728 N N . ILE A 1 226 ? -32.244 -11.717 16.121 1.00 41.88 226 ILE A N 1
ATOM 1729 C CA . ILE A 1 226 ? -33.131 -10.661 16.597 1.00 41.88 226 ILE A CA 1
ATOM 1730 C C . ILE A 1 226 ? -34.548 -11.195 16.379 1.00 41.88 226 ILE A C 1
ATOM 1732 O O . ILE A 1 226 ? -34.983 -11.250 15.227 1.00 41.88 226 ILE A O 1
ATOM 1736 N N . PRO A 1 227 ? -35.308 -11.564 17.420 1.00 32.78 227 PRO A N 1
ATOM 1737 C CA . PRO A 1 227 ? -36.747 -11.501 17.338 1.00 32.78 227 PRO A CA 1
ATOM 1738 C C . PRO A 1 227 ? -37.203 -10.174 17.947 1.00 32.78 227 PRO A C 1
ATOM 1740 O O . PRO A 1 227 ? -37.031 -9.889 19.131 1.00 32.78 227 PRO A O 1
ATOM 1743 N N . TYR A 1 228 ? -37.782 -9.358 17.073 1.00 34.62 228 TYR A N 1
ATOM 1744 C CA . TYR A 1 228 ? -38.796 -8.358 17.387 1.00 34.62 228 TYR A CA 1
ATOM 1745 C C . TYR A 1 228 ? -39.765 -8.892 18.473 1.00 34.62 228 TYR A C 1
ATOM 1747 O O . TYR A 1 228 ? -40.176 -10.050 18.400 1.00 34.62 228 TYR A O 1
ATOM 1755 N N . GLY A 1 229 ? -40.125 -8.068 19.469 1.00 32.41 229 GLY A N 1
ATOM 1756 C CA . GLY A 1 229 ? -41.133 -8.404 20.499 1.00 32.41 229 GLY A CA 1
ATOM 1757 C C . GLY A 1 229 ? -42.565 -8.548 19.934 1.00 32.41 229 GLY A C 1
ATOM 1758 O O . GLY A 1 229 ? -42.709 -8.520 18.710 1.00 32.41 229 GLY A O 1
ATOM 1759 N N . PRO A 1 230 ? -43.649 -8.614 20.753 1.00 53.16 230 PRO A N 1
ATOM 1760 C CA . PRO A 1 230 ? -43.743 -8.327 22.198 1.00 53.16 230 PRO A CA 1
ATOM 1761 C C . PRO A 1 230 ? -44.538 -9.371 23.040 1.00 53.16 230 PRO A C 1
ATOM 1763 O O . PRO A 1 230 ? -45.281 -10.174 22.492 1.00 53.16 230 PRO A O 1
ATOM 1766 N N . ALA A 1 231 ? -44.425 -9.309 24.381 1.00 33.22 231 ALA A N 1
ATOM 1767 C CA . ALA A 1 231 ? -45.534 -9.334 25.366 1.00 33.22 231 ALA A CA 1
ATOM 1768 C C . ALA A 1 231 ? -45.044 -9.625 26.808 1.00 33.22 231 ALA A C 1
ATOM 1770 O O . ALA A 1 231 ? -44.567 -10.708 27.124 1.00 33.22 231 ALA A O 1
ATOM 1771 N N . ILE A 1 232 ? -45.187 -8.610 27.666 1.00 39.41 232 ILE A N 1
ATOM 1772 C CA . ILE A 1 232 ? -45.653 -8.621 29.069 1.00 39.41 232 ILE A CA 1
ATOM 1773 C C . ILE A 1 232 ? -45.890 -9.981 29.760 1.00 39.41 232 ILE A C 1
ATOM 1775 O O . ILE A 1 232 ? -46.763 -10.735 29.344 1.00 39.41 232 ILE A O 1
ATOM 1779 N N . SER A 1 233 ? -45.258 -10.177 30.929 1.00 30.08 233 SER A N 1
ATOM 1780 C CA . SER A 1 233 ? -45.904 -10.537 32.212 1.00 30.08 233 SER A CA 1
ATOM 1781 C C . SER A 1 233 ? -44.865 -10.972 33.257 1.00 30.08 233 SER A C 1
ATOM 1783 O O . SER A 1 233 ? -44.150 -11.944 33.036 1.00 30.08 233 SER A O 1
ATOM 1785 N N . GLY A 1 234 ? -44.878 -10.341 34.437 1.00 31.62 234 GLY A N 1
ATOM 1786 C CA . GLY A 1 234 ? -44.554 -11.056 35.679 1.00 31.62 234 GLY A CA 1
ATOM 1787 C C . GLY A 1 234 ? -43.422 -10.501 36.543 1.00 31.62 234 GLY A C 1
ATOM 1788 O O . GLY A 1 234 ? -42.280 -10.910 36.410 1.00 31.62 234 GLY A O 1
ATOM 1789 N N . GLN A 1 235 ? -43.823 -9.676 37.515 1.00 29.09 235 GLN A N 1
ATOM 1790 C CA . GLN A 1 235 ? -43.241 -9.520 38.858 1.00 29.09 235 GLN A CA 1
ATOM 1791 C C . GLN A 1 235 ? -41.822 -8.942 39.018 1.00 29.09 235 GLN A C 1
ATOM 1793 O O . GLN A 1 235 ? -40.810 -9.632 38.984 1.00 29.09 235 GLN A O 1
ATOM 1798 N N . TYR A 1 236 ? -41.790 -7.663 39.404 1.00 29.94 236 TYR A N 1
ATOM 1799 C CA . TYR A 1 236 ? -40.721 -7.095 40.226 1.00 29.94 236 TYR A CA 1
ATOM 1800 C C . TYR A 1 236 ? -40.716 -7.735 41.627 1.00 29.94 236 TYR A C 1
ATOM 1802 O O . TYR A 1 236 ? -41.784 -7.814 42.242 1.00 29.94 236 TYR A O 1
ATOM 1810 N N . PRO A 1 237 ? -39.553 -8.063 42.216 1.00 35.84 237 PRO A N 1
ATOM 1811 C CA . PRO A 1 237 ? -39.403 -8.084 43.660 1.00 35.84 237 PRO A CA 1
ATOM 1812 C C . PRO A 1 237 ? -39.119 -6.669 44.173 1.00 35.84 237 PRO A C 1
ATOM 1814 O O . PRO A 1 237 ? -38.288 -5.929 43.646 1.00 35.84 237 PRO A O 1
ATOM 1817 N N . LEU A 1 238 ? -39.868 -6.322 45.212 1.00 32.50 238 LEU A N 1
ATOM 1818 C CA . LEU A 1 238 ? -39.868 -5.064 45.940 1.00 32.50 238 LEU A CA 1
ATOM 1819 C C . LEU A 1 238 ? -38.525 -4.791 46.629 1.00 32.50 238 LEU A C 1
ATOM 1821 O O . LEU A 1 238 ? -37.888 -5.690 47.175 1.00 32.50 238 LEU A O 1
ATOM 1825 N N . ILE A 1 239 ? -38.162 -3.509 46.669 1.00 37.94 239 ILE A N 1
ATOM 1826 C CA . ILE A 1 239 ? -37.150 -2.960 47.571 1.00 37.94 239 ILE A CA 1
ATOM 1827 C C . ILE A 1 239 ? -37.634 -3.195 49.007 1.00 37.94 239 ILE A C 1
ATOM 1829 O O . ILE A 1 239 ? -38.650 -2.639 49.420 1.00 37.94 239 ILE A O 1
ATOM 1833 N N . GLY A 1 240 ? -36.900 -4.013 49.758 1.00 33.47 240 GLY A N 1
ATOM 1834 C CA . GLY A 1 240 ? -37.061 -4.171 51.198 1.00 33.47 240 GLY A CA 1
ATOM 1835 C C . GLY A 1 240 ? -35.874 -3.553 51.925 1.00 33.47 240 GLY A C 1
ATOM 1836 O O . GLY A 1 240 ? -34.833 -4.186 52.067 1.00 33.47 240 GLY A O 1
ATOM 1837 N N . THR A 1 241 ? -36.031 -2.316 52.383 1.00 39.59 241 THR A N 1
ATOM 1838 C CA . THR A 1 241 ? -35.262 -1.770 53.503 1.00 39.59 241 THR A CA 1
ATOM 1839 C C . THR A 1 241 ? -35.769 -2.390 54.804 1.00 39.59 241 THR A C 1
ATOM 1841 O O . THR A 1 241 ? -36.975 -2.490 54.992 1.00 39.59 241 THR A O 1
ATOM 1844 N N . ASN A 1 242 ? -34.860 -2.773 55.704 1.00 36.12 242 ASN A N 1
ATOM 1845 C CA . ASN A 1 242 ? -35.049 -2.831 57.162 1.00 36.12 242 ASN A CA 1
ATOM 1846 C C . ASN A 1 242 ? -33.644 -2.876 57.790 1.00 36.12 242 ASN A C 1
ATOM 1848 O O . ASN A 1 242 ? -32.855 -3.743 57.430 1.00 36.12 242 ASN A O 1
ATOM 1852 N N . ARG A 1 243 ? -33.234 -1.762 58.409 1.00 38.97 243 ARG A N 1
ATOM 1853 C CA . ARG A 1 243 ? -33.082 -1.555 59.865 1.00 38.97 243 ARG A CA 1
ATOM 1854 C C . ARG A 1 243 ? -31.866 -2.254 60.454 1.00 38.97 243 ARG A C 1
ATOM 1856 O O . ARG A 1 243 ? -31.896 -3.494 60.554 1.00 38.97 243 ARG A O 1
#

Sequence (243 aa):
MYYTGANTTNGLDVNIATQQTQEKPNDTKHFGTSGDCGAAITHKVGNQFEFELKHKASYLCFLPRITNAALASNVFLTKIVVKSNHNIAGKYGLYLDGLKGEGNAKEITLTTKGSGQVPGPWDTGSTKNQTSVTAPGFPISSYTDVANAAYMVIAPGKHTLTIDYHIEDPVTKVKGIITKTLAANDFKANMVYDISANLTPKDYSANYYMWNALEATWTEKSHLFIPYGPAISGQYPLIGTNR

Organism: NCBI:txid1081904

Foldseek 3Di:
DKQQADPDPDRFKHFQDLEFEDAAALDCPRVRVRTWMWDWDWDDDPPDIDIDTFIQWFKEKEFEAALPQVVLQQKFFFKKKKFKPAAWGAMFTQDNVHTDDRGDDRMHMYGAAAADKDFAEQPPPDPRGTDIDGDNGFGHYSDGDSNRIDMGITHFAWIWMKMWTWMARRHVRDIDTDIDTDPIDGRGGPYYHYDYDHPHDQDPQDQDDDVPDPGGPDTDDDDPDDDDDDDDDDDDDDDDDDD

Secondary structure (DSSP, 8-state):
-EE--SS-SSTTEEEE-SEEEESSTT--TTHHHHT--EE--EEEETTEEEE--EE-SEEEEEEEE-SSHHHHTT-EEEEEEEEESS--BEEEEE-SS-EES--SBSEEEEEE---SEEEEEE--SSS-SEEEEE--SEE-BSS--GGG-EEEEE--EEEEEEEEEEEE-TTT--EEEEEEEEEEEEE-TT-EEEEEEE---S----EE--TT-SS-SEE----------------PPP-----

pLDDT: mean 86.14, std 20.29, range [29.09, 98.94]

Radius of gyration: 25.33 Å; chains: 1; bounding box: 67×39×96 Å